Protein AF-A0A5J4TMG1-F1 (afdb_monomer)

pLDDT: mean 80.3, std 16.88, range [35.47, 98.19]

Mean predicted aligned error: 15.88 Å

Radius of gyration: 25.63 Å; Cα contacts (8 Å, |Δi|>4): 411; chains: 1; bounding box: 90×29×58 Å

Nearest PDB structures (foldseek):
  5f6l-assembly1_B  TM=7.641E-01  e=2.077E-06  Homo sapiens
  5f6k-assembly1_A  TM=7.600E-01  e=3.836E-06  Homo sapiens
  4x8p-assembly1_A  TM=7.683E-01  e=4.795E-06  Homo sapiens
  6kiw-assembly1_T  TM=6.313E-01  e=7.800E-05  Homo sapiens
  2fy1-assembly1_A  TM=8.331E-01  e=1.818E-01  Homo sapiens

Foldseek 3Di:
DVQCVLLVVLAAWPDKAFDAPDVPRGPLDIDTDGPDPVSLVVCQLQQAQPQDPNDGDHRDDDDDDPDDPDDDDDDDDDDDDDDDDDDPDDDDDPDPDPDPDPDPDDDKDKDWLDPQQWDDDPPDIGGDPPDPFDTKIWIDDKDQAAKDKDKDFAADQVPDKDKKWKFARPDDDHPRDDCPDPVNQLGIWIQIQCQWIQHSPRDIDHFWHHRDHGWMKMWIWHLHDVFTWIWIDTSSHTTPDIDTNHDSIMIIMD

Solvent-accessible surface area (backbone atoms only — not comparable to full-atom values): 15540 Å² total; per-residue (Å²): 98,73,67,38,56,59,50,44,76,62,34,65,62,72,46,54,47,74,44,60,74,51,98,93,40,75,54,84,51,66,51,73,42,50,76,44,72,68,39,44,52,48,37,32,67,57,45,38,62,36,73,57,95,91,37,72,40,84,47,71,88,78,79,82,76,80,81,78,75,83,84,82,80,90,88,78,84,92,78,91,76,80,88,78,78,87,75,81,79,80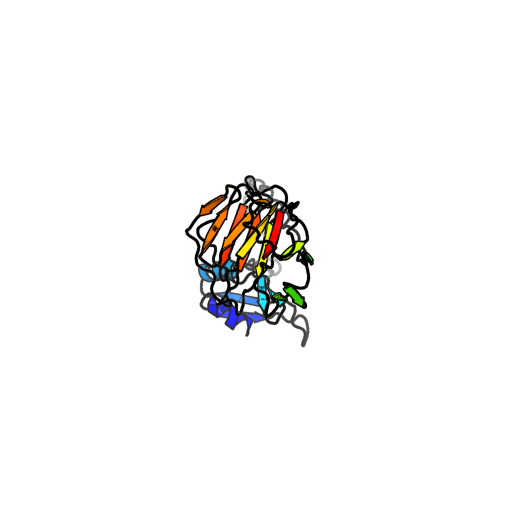,74,80,75,80,74,80,71,81,72,77,71,83,74,76,81,82,78,71,45,79,46,64,56,47,72,76,47,33,44,76,59,88,96,41,78,43,68,35,92,87,53,88,66,40,62,51,39,34,36,37,69,69,46,57,63,49,75,50,74,51,72,51,65,56,68,92,50,91,90,56,94,55,50,38,37,40,30,39,49,84,70,75,73,54,64,64,34,54,74,80,40,80,94,36,64,50,42,28,36,38,44,35,39,83,14,37,30,39,39,43,82,72,45,79,44,80,69,36,71,58,66,57,82,66,41,41,40,34,41,38,36,35,50,75,47,90,65,18,35,41,41,38,26,52,70,71,42,74,42,81,58,65,48,69,65,54,72,75,34,26,22,47,36,63

Secondary structure (DSSP, 8-state):
-HHHHHHTTTS-EEEEEEEEEETTEEEEEEEEEESSHHHHHHHHHHHTT-EETTEE----PPPPPP-PPPPPPPP----PPPPPPPPPPPPPPPPPP-PPP-PPPP--EEE-S-TTTEEEETTEEEE-TT--S----EEESPB-SSEEEEEEE--S-TTS--EEEEEETT--PPTT--TTSGGGTTSEEEEETTS-EEETTTEEE--SPPPPTT-EEEEEEE-SSSS-EEEEEETTEEPS--EES--SSEEEE-

InterPro domains:
  IPR000504 RNA recognition motif domain [PF00076] (2-57)
  IPR000504 RNA recognition motif domain [PS50102] (1-64)
  IPR012677 Nucleotide-binding alpha-beta plait domain superfamily [G3DSA:3.30.70.330] (1-70)
  IPR035979 RNA-binding domain superfamily [SSF54928] (2-74)
  IPR043136 B30.2/SPRY domain superfamily [G3DSA:2.60.120.920] (114-253)
  IPR050502 Eukaryotic RNA-binding [PTHR48025] (2-85)

Structure (mmCIF, N/CA/C/O backbone):
data_AF-A0A5J4TMG1-F1
#
_entry.id   AF-A0A5J4TMG1-F1
#
loop_
_atom_site.group_PDB
_atom_site.id
_atom_site.type_symbol
_atom_site.label_atom_id
_atom_site.label_alt_id
_atom_site.label_comp_id
_atom_site.label_asym_id
_atom_site.label_entity_id
_atom_site.label_seq_id
_atom_site.pdbx_PDB_ins_code
_atom_site.Cartn_x
_atom_site.Cartn_y
_atom_site.Cartn_z
_atom_site.occupancy
_atom_site.B_iso_or_equiv
_atom_site.auth_seq_id
_atom_site.auth_comp_id
_atom_site.auth_asym_id
_atom_site.auth_atom_id
_atom_site.pdbx_PDB_model_num
ATOM 1 N N . THR A 1 1 ? -28.816 -6.339 -13.490 1.00 69.50 1 THR A N 1
ATOM 2 C CA . THR A 1 1 ? -28.137 -5.037 -13.305 1.00 69.50 1 THR A CA 1
ATOM 3 C C . THR A 1 1 ? -26.662 -5.285 -13.031 1.00 69.50 1 THR A C 1
ATOM 5 O O . THR A 1 1 ? -26.338 -6.363 -12.541 1.00 69.50 1 THR A O 1
ATOM 8 N N . ASP A 1 2 ? -25.761 -4.345 -13.333 1.00 79.31 2 ASP A N 1
ATOM 9 C CA . ASP A 1 2 ? -24.320 -4.527 -13.046 1.00 79.31 2 ASP A CA 1
ATOM 10 C C . ASP A 1 2 ? -24.038 -4.641 -11.545 1.00 79.31 2 ASP A C 1
ATOM 12 O O . ASP A 1 2 ? -23.153 -5.382 -11.131 1.00 79.31 2 ASP A O 1
ATOM 16 N N . LEU A 1 3 ? -24.885 -4.007 -10.728 1.00 84.44 3 LEU A N 1
ATOM 17 C CA . LEU A 1 3 ? -24.894 -4.173 -9.277 1.00 84.44 3 LEU A CA 1
ATOM 18 C C . LEU A 1 3 ? -25.157 -5.637 -8.878 1.00 84.44 3 LEU A C 1
ATOM 20 O O . LEU A 1 3 ? -24.426 -6.195 -8.072 1.00 84.44 3 LEU A O 1
ATOM 24 N N . GLY A 1 4 ? -26.144 -6.296 -9.496 1.00 84.62 4 GLY A N 1
ATOM 25 C CA . GLY A 1 4 ? -26.422 -7.713 -9.245 1.00 84.62 4 GLY A CA 1
ATOM 26 C C . GLY A 1 4 ? -25.287 -8.640 -9.689 1.00 84.62 4 GLY A C 1
ATOM 27 O O . GLY A 1 4 ? -24.980 -9.598 -8.989 1.00 84.62 4 GLY A O 1
ATOM 28 N N . LYS A 1 5 ? -24.614 -8.336 -10.809 1.00 81.62 5 LYS A N 1
ATOM 29 C CA . LYS A 1 5 ? -23.447 -9.112 -11.268 1.00 81.62 5 LYS A CA 1
ATOM 30 C C . LYS A 1 5 ? -22.267 -8.994 -10.303 1.00 81.62 5 LYS A C 1
ATOM 32 O O . LYS A 1 5 ? -21.642 -10.002 -9.996 1.00 81.62 5 LYS A O 1
ATOM 37 N N . LEU A 1 6 ? -21.986 -7.784 -9.819 1.00 83.31 6 LEU A N 1
ATOM 38 C CA . LEU A 1 6 ? -20.908 -7.529 -8.864 1.00 83.31 6 LEU A CA 1
ATOM 39 C C . LEU A 1 6 ? -21.161 -8.243 -7.529 1.00 83.31 6 LEU A C 1
ATOM 41 O O . LEU A 1 6 ? -20.298 -8.963 -7.040 1.00 83.31 6 LEU A O 1
ATOM 45 N N . PHE A 1 7 ? -22.363 -8.103 -6.965 1.00 88.00 7 PHE A N 1
ATOM 46 C CA . PHE A 1 7 ? -22.720 -8.757 -5.700 1.00 88.00 7 PHE A CA 1
ATOM 47 C C . PHE A 1 7 ? -22.854 -10.281 -5.840 1.00 88.00 7 PHE A C 1
ATOM 49 O O . PHE A 1 7 ? -22.565 -11.007 -4.889 1.00 88.00 7 PHE A O 1
ATOM 56 N N . GLY A 1 8 ? -23.173 -10.769 -7.043 1.00 83.56 8 GLY A N 1
ATOM 57 C CA . GLY A 1 8 ? -23.173 -12.190 -7.392 1.00 83.56 8 GLY A CA 1
ATOM 58 C C . GLY A 1 8 ? -21.814 -12.880 -7.230 1.00 83.56 8 GLY A C 1
ATOM 59 O O . GLY A 1 8 ? -21.770 -14.097 -7.091 1.00 83.56 8 GLY A O 1
ATOM 60 N N . GLN A 1 9 ? -20.708 -12.125 -7.205 1.00 82.00 9 GLN A N 1
ATOM 61 C CA . GLN A 1 9 ? -19.371 -12.669 -6.936 1.00 82.00 9 GLN A CA 1
ATOM 62 C C . GLN A 1 9 ? -19.171 -13.048 -5.462 1.00 82.00 9 GLN A C 1
ATOM 64 O O . GLN A 1 9 ? -18.310 -13.865 -5.152 1.00 82.00 9 GLN A O 1
ATOM 69 N N . VAL A 1 10 ? -19.951 -12.453 -4.553 1.00 77.94 10 VAL A N 1
ATOM 70 C CA . VAL A 1 10 ? -19.844 -12.684 -3.103 1.00 77.94 10 VAL A CA 1
ATOM 71 C C . VAL A 1 10 ? -20.851 -13.728 -2.621 1.00 77.94 10 VAL A C 1
ATOM 73 O O . VAL A 1 10 ? -20.575 -14.459 -1.670 1.00 77.94 10 VAL A O 1
ATOM 76 N N . GLY A 1 11 ? -22.015 -13.812 -3.263 1.00 79.12 11 GLY A N 1
ATOM 77 C CA . GLY A 1 11 ? -23.061 -14.763 -2.903 1.00 79.12 11 GLY A CA 1
ATOM 78 C C . GLY A 1 11 ? -24.303 -14.630 -3.776 1.00 79.12 11 GLY A C 1
ATOM 79 O O . GLY A 1 11 ? -24.367 -13.785 -4.668 1.00 79.12 11 GLY A O 1
ATOM 80 N N . GLN A 1 12 ? -25.306 -15.466 -3.513 1.00 77.38 12 GLN A N 1
ATOM 81 C CA . GLN A 1 12 ? -26.551 -15.445 -4.275 1.00 77.38 12 GLN A CA 1
ATOM 82 C C . GLN A 1 12 ? -27.328 -14.144 -4.016 1.00 77.38 12 GLN A C 1
ATOM 84 O O . GLN A 1 12 ? -27.612 -13.780 -2.872 1.00 77.38 12 GLN A O 1
ATOM 89 N N . VAL A 1 13 ? -27.666 -13.443 -5.100 1.00 88.81 13 VAL A N 1
ATOM 90 C CA . VAL A 1 13 ? -28.429 -12.190 -5.075 1.00 88.81 13 VAL A CA 1
ATOM 91 C C . VAL A 1 13 ? -29.894 -12.492 -5.363 1.00 88.81 13 VAL A C 1
ATOM 93 O O . VAL A 1 13 ? -30.217 -13.053 -6.408 1.00 88.81 13 VAL A O 1
ATOM 96 N N . GLU A 1 14 ? -30.777 -12.074 -4.463 1.00 84.19 14 GLU A N 1
ATOM 97 C CA . GLU A 1 14 ? -32.226 -12.199 -4.620 1.00 84.19 14 GLU A CA 1
ATOM 98 C C . GLU A 1 14 ? -32.794 -11.047 -5.460 1.00 84.19 14 GLU A C 1
ATOM 100 O O . GLU A 1 14 ? -33.607 -11.256 -6.357 1.00 84.19 14 GLU A O 1
ATOM 105 N N . SER A 1 15 ? -32.340 -9.812 -5.217 1.00 85.81 15 SER A N 1
ATOM 106 C CA . SER A 1 15 ? -32.736 -8.660 -6.032 1.00 85.81 15 SER A CA 1
ATOM 107 C C . SER A 1 15 ? -31.683 -7.553 -6.027 1.00 85.81 15 SER A C 1
ATOM 109 O O . SER A 1 15 ? -30.929 -7.405 -5.068 1.00 85.81 15 SER A O 1
ATOM 111 N N . ALA A 1 16 ? -31.619 -6.764 -7.102 1.00 89.88 16 ALA A N 1
ATOM 112 C CA . ALA A 1 16 ? -30.709 -5.624 -7.212 1.00 89.88 16 ALA A CA 1
ATOM 113 C C . ALA A 1 16 ? -31.366 -4.477 -7.993 1.00 89.88 16 ALA A C 1
ATOM 115 O O . ALA A 1 16 ? -31.480 -4.540 -9.221 1.00 89.88 16 ALA A O 1
ATOM 116 N N . ASN A 1 17 ? -31.750 -3.417 -7.280 1.00 85.50 17 ASN A N 1
ATOM 117 C CA . ASN A 1 17 ? -32.539 -2.295 -7.786 1.00 85.50 17 ASN A CA 1
ATOM 118 C C . ASN A 1 17 ? -31.776 -0.975 -7.666 1.00 85.50 17 ASN A C 1
ATOM 120 O O . ASN A 1 17 ? -31.253 -0.648 -6.604 1.00 85.50 17 ASN A O 1
ATOM 124 N N . ILE A 1 18 ? -31.743 -0.184 -8.737 1.00 83.94 18 ILE A N 1
ATOM 125 C CA . ILE A 1 18 ? -31.173 1.170 -8.721 1.00 83.94 18 ILE A CA 1
ATOM 126 C C . ILE A 1 18 ? -32.319 2.153 -8.514 1.00 83.94 18 ILE A C 1
ATOM 128 O O . ILE A 1 18 ? -33.336 2.064 -9.200 1.00 83.94 18 ILE A O 1
ATOM 132 N N . VAL A 1 19 ? -32.168 3.082 -7.572 1.00 79.44 19 VAL A N 1
ATOM 133 C CA . VAL A 1 19 ? -33.178 4.119 -7.358 1.00 79.44 19 VAL A CA 1
ATOM 134 C C . VAL A 1 19 ? -32.905 5.270 -8.313 1.00 79.44 19 VAL A C 1
ATOM 136 O O . VAL A 1 19 ? -31.817 5.842 -8.298 1.00 79.44 19 VAL A O 1
ATOM 139 N N . SER A 1 20 ? -33.893 5.625 -9.129 1.00 71.56 20 SER A N 1
ATOM 140 C CA . SER A 1 20 ? -33.864 6.810 -9.994 1.00 71.56 20 SER A CA 1
ATOM 141 C C . SER A 1 20 ? -34.615 7.948 -9.316 1.00 71.56 20 SER A C 1
ATOM 143 O O . SER A 1 20 ? -35.665 7.717 -8.719 1.00 71.56 20 SER A O 1
ATOM 145 N N . ARG A 1 21 ? -34.049 9.161 -9.346 1.00 59.25 21 ARG A N 1
ATOM 146 C CA . ARG A 1 21 ? -34.630 10.317 -8.642 1.00 59.25 21 ARG A CA 1
ATOM 147 C C . ARG A 1 21 ? -35.673 11.048 -9.488 1.00 59.25 21 ARG A C 1
ATOM 149 O O . ARG A 1 21 ? -36.606 11.562 -8.901 1.00 59.25 21 ARG A O 1
ATOM 156 N N . ASP A 1 22 ? -35.536 10.998 -10.815 1.00 54.41 22 ASP A N 1
ATOM 157 C CA . ASP A 1 22 ? -36.465 11.521 -11.829 1.00 54.41 22 ASP A CA 1
ATOM 158 C C . ASP A 1 22 ? -36.249 10.752 -13.153 1.00 54.41 22 ASP A C 1
ATOM 160 O O . ASP A 1 22 ? -35.210 10.095 -13.309 1.00 54.41 22 ASP A O 1
ATOM 164 N N . GLU A 1 23 ? -37.203 10.814 -14.095 1.00 51.72 23 GLU A N 1
ATOM 165 C CA . GLU A 1 23 ? -37.140 10.149 -15.413 1.00 51.72 23 GLU A CA 1
ATOM 166 C C . GLU A 1 23 ? -35.765 10.345 -16.08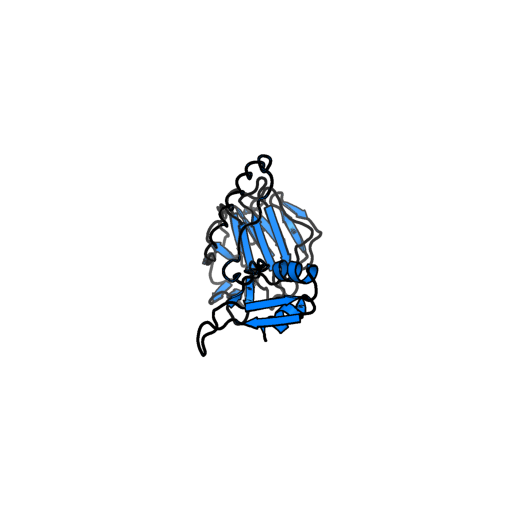4 1.00 51.72 23 GLU A C 1
ATOM 168 O O . GLU A 1 23 ? -35.396 11.433 -16.520 1.00 51.72 23 GLU A O 1
ATOM 173 N N . GLY A 1 24 ? -34.966 9.272 -16.122 1.00 53.81 24 GLY A N 1
ATOM 174 C CA . GLY A 1 24 ? -33.661 9.236 -16.792 1.00 53.81 24 GLY A CA 1
ATOM 175 C C . GLY A 1 24 ? -32.429 9.606 -15.951 1.00 53.81 24 GLY A C 1
ATOM 176 O O . GLY A 1 24 ? -31.314 9.456 -16.451 1.00 53.81 24 GLY A O 1
ATOM 177 N N . LYS A 1 25 ? -32.562 10.027 -14.681 1.00 53.53 25 LYS A N 1
ATOM 178 C CA . LYS A 1 25 ? -31.407 10.278 -13.789 1.00 53.53 25 LYS A CA 1
ATOM 179 C C . LYS A 1 25 ? -31.344 9.283 -12.628 1.00 53.53 25 LYS A C 1
ATOM 181 O O . LYS A 1 25 ? -32.121 9.348 -11.673 1.00 53.53 25 LYS A O 1
ATOM 186 N N . ASN A 1 26 ? -30.345 8.397 -12.684 1.00 60.94 26 ASN A N 1
ATOM 187 C CA . ASN A 1 26 ? -29.993 7.494 -11.586 1.00 60.94 26 ASN A CA 1
ATOM 188 C C . ASN A 1 26 ? -29.722 8.320 -10.320 1.00 60.94 26 ASN A C 1
ATOM 190 O O . ASN A 1 26 ? -28.868 9.205 -10.319 1.00 60.94 26 ASN A O 1
ATOM 194 N N . GLY A 1 27 ? -30.418 8.012 -9.230 1.00 61.56 27 GLY A N 1
ATOM 195 C CA . GLY A 1 27 ? -30.368 8.740 -7.961 1.00 61.56 27 GLY A CA 1
ATOM 196 C C . GLY A 1 27 ? -29.064 8.573 -7.179 1.00 61.56 27 GLY A C 1
ATOM 197 O O . GLY A 1 27 ? -28.963 9.085 -6.070 1.00 61.56 27 GLY A O 1
ATOM 198 N N . GLY A 1 28 ? -28.070 7.880 -7.741 1.00 75.06 28 GLY A N 1
ATOM 199 C CA . GLY A 1 28 ? -26.745 7.699 -7.145 1.00 75.06 28 GLY A CA 1
ATOM 200 C C . GLY A 1 28 ? -26.658 6.597 -6.086 1.00 75.06 28 GLY A C 1
ATOM 201 O O . GLY A 1 28 ? -25.592 6.412 -5.510 1.00 75.06 28 GLY A O 1
ATOM 202 N N . PHE A 1 29 ? -27.738 5.849 -5.841 1.00 84.81 29 PHE A N 1
ATOM 203 C CA . PHE A 1 29 ? -27.757 4.716 -4.914 1.00 84.81 29 PHE A CA 1
ATOM 204 C C . PHE A 1 29 ? -28.670 3.589 -5.414 1.00 84.81 29 PHE A C 1
ATOM 206 O O . PHE A 1 29 ? -29.543 3.787 -6.263 1.00 84.81 29 PHE A O 1
ATOM 213 N N . GLY A 1 30 ? -28.458 2.389 -4.882 1.00 88.19 30 GLY A N 1
ATOM 214 C CA . GLY A 1 30 ? -29.260 1.207 -5.170 1.00 88.19 30 GLY A CA 1
ATOM 215 C C . GLY A 1 30 ? -29.335 0.285 -3.959 1.00 88.19 30 GLY A C 1
ATOM 216 O O . GLY A 1 30 ? -28.575 0.438 -3.004 1.00 88.19 30 GLY A O 1
ATOM 217 N N . TYR A 1 31 ? -30.262 -0.660 -4.009 1.00 90.56 31 TYR A N 1
ATOM 218 C CA . TYR A 1 31 ? -30.474 -1.677 -2.990 1.00 90.56 31 TYR A CA 1
ATOM 219 C C . TYR A 1 31 ? -30.178 -3.052 -3.577 1.00 90.56 31 TYR A C 1
ATOM 221 O O . TYR A 1 31 ? -30.628 -3.365 -4.681 1.00 90.56 31 TYR A O 1
ATOM 229 N N . VAL A 1 32 ? -29.440 -3.865 -2.825 1.00 91.50 32 VAL A N 1
ATOM 230 C CA . VAL A 1 32 ? -29.207 -5.277 -3.133 1.00 91.50 32 VAL A CA 1
ATOM 231 C C . VAL A 1 32 ? -29.721 -6.106 -1.967 1.00 91.50 32 VAL A C 1
ATOM 233 O O . VAL A 1 32 ? -29.359 -5.846 -0.819 1.00 91.50 32 VAL A O 1
ATOM 236 N N . THR A 1 33 ? -30.549 -7.098 -2.270 1.00 90.06 33 THR A N 1
ATOM 237 C CA . THR A 1 33 ? -30.969 -8.127 -1.321 1.00 90.06 33 THR A CA 1
ATOM 238 C C . THR A 1 33 ? -30.163 -9.386 -1.606 1.00 90.06 33 THR A C 1
ATOM 240 O O . THR A 1 33 ? -30.238 -9.927 -2.711 1.00 90.06 33 THR A O 1
ATOM 243 N N . MET A 1 34 ? -29.378 -9.830 -0.626 1.00 87.06 34 MET A N 1
ATOM 244 C CA . MET A 1 34 ? -28.681 -11.119 -0.661 1.00 87.06 34 MET A CA 1
ATOM 245 C C . MET A 1 34 ? -29.584 -12.202 -0.070 1.00 87.06 34 MET A C 1
ATOM 247 O O . MET A 1 34 ? -30.395 -11.899 0.804 1.00 87.06 34 MET A O 1
ATOM 251 N N . CYS A 1 35 ? -29.415 -13.454 -0.496 1.00 78.44 35 CYS A N 1
ATOM 252 C CA . CYS A 1 35 ? -30.200 -14.571 0.036 1.00 78.44 35 CYS A CA 1
ATOM 253 C C . CYS A 1 35 ? -29.925 -14.865 1.520 1.00 78.44 35 CYS A C 1
ATOM 255 O O . CYS A 1 35 ? -30.779 -15.438 2.193 1.00 78.44 35 CYS A O 1
ATOM 257 N N . ASP A 1 36 ? -28.758 -14.478 2.042 1.00 79.44 36 ASP A N 1
ATOM 258 C CA . ASP A 1 36 ? -28.389 -14.708 3.435 1.00 79.44 36 ASP A CA 1
ATOM 259 C C . ASP A 1 36 ? -27.647 -13.509 4.057 1.00 79.44 36 ASP A C 1
ATOM 261 O O . ASP A 1 36 ? -27.049 -12.662 3.384 1.00 79.44 36 ASP A O 1
ATOM 265 N N . ILE A 1 37 ? -27.720 -13.410 5.388 1.00 77.75 37 ILE A N 1
ATOM 266 C CA . ILE A 1 37 ? -27.161 -12.270 6.124 1.00 77.75 37 ILE A CA 1
ATOM 267 C C . ILE A 1 37 ? -25.625 -12.297 6.146 1.00 77.75 37 ILE A C 1
ATOM 269 O O . ILE A 1 37 ? -24.988 -11.248 6.235 1.00 77.75 37 ILE A O 1
ATOM 273 N N . GLU A 1 38 ? -25.023 -13.482 6.039 1.00 75.81 38 GLU A N 1
ATOM 274 C CA . GLU A 1 38 ? -23.573 -13.676 6.082 1.00 75.81 38 GLU A CA 1
ATOM 275 C C . GLU A 1 38 ? -22.900 -13.207 4.786 1.00 75.81 38 GLU A C 1
ATOM 277 O O . GLU A 1 38 ? -21.846 -12.573 4.811 1.00 75.81 38 GLU A O 1
ATOM 282 N N . THR A 1 39 ? -23.501 -13.483 3.632 1.00 76.75 39 THR A N 1
ATOM 283 C CA . THR A 1 39 ? -23.092 -12.974 2.317 1.00 76.75 39 THR A CA 1
ATOM 284 C C . THR A 1 39 ? -23.369 -11.485 2.208 1.00 76.75 39 THR A C 1
ATOM 286 O O . THR A 1 39 ? -22.541 -10.778 1.643 1.00 76.75 39 THR A O 1
ATOM 289 N N . ALA A 1 40 ? -24.438 -10.964 2.823 1.00 79.44 40 ALA A N 1
ATOM 290 C CA . ALA A 1 40 ? -24.654 -9.520 2.930 1.00 79.44 40 ALA A CA 1
ATOM 291 C C . ALA A 1 40 ? -23.542 -8.823 3.731 1.00 79.44 40 ALA A C 1
ATOM 293 O O . ALA A 1 40 ? -23.008 -7.803 3.291 1.00 79.44 40 ALA A O 1
ATOM 294 N N . GLN A 1 41 ? -23.146 -9.381 4.877 1.00 75.44 41 GLN A N 1
ATOM 295 C CA . GLN A 1 41 ? -22.036 -8.853 5.675 1.00 75.44 41 GLN A CA 1
ATOM 296 C C . GLN A 1 41 ? -20.703 -8.950 4.930 1.00 75.44 41 GLN A C 1
ATOM 298 O O . GLN A 1 41 ? -19.965 -7.969 4.869 1.00 75.44 41 GLN A O 1
ATOM 303 N N . ARG A 1 42 ? -20.422 -10.090 4.289 1.00 69.19 42 ARG A N 1
ATOM 304 C CA . ARG A 1 42 ? -19.228 -10.252 3.449 1.00 69.19 42 ARG A CA 1
ATOM 305 C C . ARG A 1 42 ? -19.218 -9.289 2.268 1.00 69.19 42 ARG A C 1
ATOM 307 O O . ARG A 1 42 ? -18.169 -8.737 1.962 1.00 69.19 42 ARG A O 1
ATOM 314 N N . ALA A 1 43 ? -20.363 -9.032 1.639 1.00 79.44 43 ALA A N 1
ATOM 315 C CA . ALA A 1 43 ? -20.465 -8.083 0.536 1.00 79.44 43 ALA A CA 1
ATOM 316 C C . ALA A 1 43 ? -20.144 -6.659 0.998 1.00 79.44 43 ALA A C 1
ATOM 318 O O . ALA A 1 43 ? -19.446 -5.936 0.295 1.00 79.44 43 ALA A O 1
ATOM 319 N N . VAL A 1 44 ? -20.564 -6.271 2.207 1.00 81.88 44 VAL A N 1
ATOM 320 C CA . VAL A 1 44 ? -20.133 -5.007 2.824 1.00 81.88 44 VAL A CA 1
ATOM 321 C C . VAL A 1 44 ? -18.624 -4.991 3.047 1.00 81.88 44 VAL A C 1
ATOM 323 O O . VAL A 1 44 ? -17.988 -3.986 2.768 1.00 81.88 44 VAL A O 1
ATOM 326 N N . THR A 1 45 ? -18.021 -6.079 3.519 1.00 68.25 45 THR A N 1
ATOM 327 C CA . THR A 1 45 ? -16.570 -6.118 3.749 1.00 68.25 45 THR A CA 1
ATOM 328 C C . THR A 1 45 ? -15.766 -6.045 2.451 1.00 68.25 45 THR A C 1
ATOM 330 O O . THR A 1 45 ? -14.790 -5.308 2.386 1.00 68.25 45 THR A O 1
ATOM 333 N N . VAL A 1 46 ? -16.170 -6.796 1.425 1.00 68.62 46 VAL A N 1
ATOM 334 C CA . VAL A 1 46 ? -15.383 -7.000 0.198 1.00 68.62 46 VAL A CA 1
ATOM 335 C C . VAL A 1 46 ? -15.659 -5.931 -0.858 1.00 68.62 46 VAL A C 1
ATOM 337 O O . VAL A 1 46 ? -14.749 -5.523 -1.570 1.00 68.62 46 VAL A O 1
ATOM 340 N N . LEU A 1 47 ? -16.911 -5.485 -0.989 1.00 81.94 47 LEU A N 1
ATOM 341 C CA . LEU A 1 47 ? -17.330 -4.588 -2.071 1.00 81.94 47 LEU A CA 1
ATOM 342 C C . LEU A 1 47 ? -17.459 -3.130 -1.628 1.00 81.94 47 LEU A C 1
ATOM 344 O O . LEU A 1 47 ? -17.680 -2.250 -2.464 1.00 81.94 47 LEU A O 1
ATOM 348 N N . ASN A 1 48 ? -17.326 -2.835 -0.332 1.00 75.56 48 ASN A N 1
ATOM 349 C CA . ASN A 1 48 ? -17.268 -1.450 0.105 1.00 75.56 48 ASN A CA 1
ATOM 350 C C . ASN A 1 48 ? -16.000 -0.787 -0.443 1.00 75.56 48 ASN A C 1
ATOM 352 O O . ASN A 1 48 ? -14.900 -1.291 -0.261 1.00 75.56 48 ASN A O 1
ATOM 356 N N . LYS A 1 49 ? -16.182 0.369 -1.084 1.00 77.88 49 LYS A N 1
ATOM 357 C CA . LYS A 1 49 ? -15.162 1.128 -1.821 1.00 77.88 49 LYS A CA 1
ATOM 358 C C . LYS A 1 49 ? -14.710 0.516 -3.152 1.00 77.88 49 LYS A C 1
ATOM 360 O O . LYS A 1 49 ? -13.789 1.039 -3.768 1.00 77.88 49 LYS A O 1
ATOM 365 N N . TYR A 1 50 ? -15.414 -0.493 -3.664 1.00 77.56 50 TYR A N 1
ATOM 366 C CA . TYR A 1 50 ? -15.134 -1.053 -4.986 1.00 77.56 50 TYR A CA 1
ATOM 367 C C . TYR A 1 50 ? -15.333 -0.021 -6.114 1.00 77.56 50 TYR A C 1
ATOM 369 O O . TYR A 1 50 ? -16.220 0.832 -6.041 1.00 77.56 50 TYR A O 1
ATOM 377 N N . ILE A 1 51 ? -14.539 -0.098 -7.186 1.00 73.88 51 ILE A N 1
ATOM 378 C CA . ILE A 1 51 ? -14.681 0.784 -8.355 1.00 73.88 51 ILE A CA 1
ATOM 379 C C . ILE A 1 51 ? -15.617 0.133 -9.376 1.00 73.88 51 ILE A C 1
ATOM 381 O O . ILE A 1 51 ? -15.252 -0.821 -10.057 1.00 73.88 51 ILE A O 1
ATOM 385 N N . LEU A 1 52 ? -16.816 0.690 -9.541 1.00 76.31 52 LEU A N 1
ATOM 386 C CA . LEU A 1 52 ? -17.789 0.275 -10.549 1.00 76.31 52 LEU A CA 1
ATOM 387 C C . LEU A 1 52 ? -17.979 1.403 -11.572 1.00 76.31 52 LEU A C 1
ATOM 389 O O . LEU A 1 52 ? -18.412 2.501 -11.224 1.00 76.31 52 LEU A O 1
ATOM 393 N N . HIS A 1 53 ? -17.643 1.143 -12.839 1.00 74.25 53 HIS A N 1
ATOM 394 C CA . HIS A 1 53 ? -17.688 2.138 -13.928 1.00 74.25 53 HIS A CA 1
ATOM 395 C C . HIS A 1 53 ? -16.909 3.432 -13.621 1.00 74.25 53 HIS A C 1
ATOM 397 O O . HIS A 1 53 ? -17.382 4.538 -13.881 1.00 74.25 53 HIS A O 1
ATOM 403 N N . GLY A 1 54 ? -15.726 3.301 -13.013 1.00 68.88 54 GLY A N 1
ATOM 404 C CA . GLY A 1 54 ? -14.884 4.445 -12.647 1.00 68.88 54 GLY A CA 1
ATOM 405 C C . GLY A 1 54 ? -15.382 5.246 -11.439 1.00 68.88 54 GLY A C 1
ATOM 406 O O . GLY A 1 54 ? -14.848 6.317 -11.165 1.00 68.88 54 GLY A O 1
ATOM 407 N N . ARG A 1 55 ? -16.392 4.754 -10.705 1.00 70.31 55 ARG A N 1
ATOM 408 C CA . ARG A 1 55 ? -16.893 5.369 -9.468 1.00 70.31 55 ARG A CA 1
ATOM 409 C C . ARG A 1 55 ? -16.741 4.419 -8.288 1.00 70.31 55 ARG A C 1
ATOM 411 O O . ARG A 1 55 ? -17.094 3.249 -8.387 1.00 70.31 55 ARG A O 1
ATOM 418 N N . ILE A 1 56 ? -16.257 4.946 -7.169 1.00 67.75 56 ILE A N 1
ATOM 419 C CA . ILE A 1 56 ? -16.183 4.219 -5.899 1.00 67.75 56 ILE A CA 1
ATOM 420 C C . ILE A 1 56 ? -17.605 4.054 -5.354 1.00 67.75 56 ILE A C 1
ATOM 422 O O . ILE A 1 56 ? -18.309 5.046 -5.156 1.00 67.75 56 ILE A O 1
ATOM 426 N N . ILE A 1 57 ? -18.024 2.817 -5.100 1.00 83.94 57 ILE A N 1
ATOM 427 C CA . ILE A 1 57 ? -19.312 2.517 -4.469 1.00 83.94 57 ILE A CA 1
ATOM 428 C C . ILE A 1 57 ? -19.141 2.370 -2.958 1.00 83.94 57 ILE A C 1
ATOM 430 O O . ILE A 1 57 ? -18.134 1.861 -2.473 1.00 83.94 57 ILE A O 1
ATOM 434 N N . GLU A 1 58 ? -20.131 2.814 -2.193 1.00 82.44 58 GLU A N 1
ATOM 435 C CA . GLU A 1 58 ? -20.190 2.567 -0.754 1.00 82.44 58 GLU A CA 1
ATOM 436 C C . GLU A 1 58 ? -21.234 1.488 -0.478 1.00 82.44 58 GLU A C 1
ATOM 438 O O . GLU A 1 58 ? -22.375 1.594 -0.932 1.00 82.44 58 GLU A O 1
ATOM 443 N N . VAL A 1 59 ? -20.846 0.453 0.266 1.00 87.19 59 VAL A N 1
ATOM 444 C CA . VAL A 1 59 ? -21.728 -0.672 0.587 1.00 87.19 59 VAL A CA 1
ATOM 445 C C . VAL A 1 59 ? -21.984 -0.668 2.087 1.00 87.19 59 VAL A C 1
ATOM 447 O O . VAL A 1 59 ? -21.055 -0.675 2.891 1.00 87.19 59 VAL A O 1
ATOM 450 N N . LYS A 1 60 ? -23.261 -0.614 2.468 1.00 87.62 60 LYS A N 1
ATOM 451 C CA . LYS A 1 60 ? -23.732 -0.566 3.856 1.00 87.62 60 LYS A CA 1
ATOM 452 C C . LYS A 1 60 ? -24.928 -1.495 4.013 1.00 87.62 60 LYS A C 1
ATOM 454 O O . LYS A 1 60 ? -25.734 -1.621 3.092 1.00 87.62 60 LYS A O 1
ATOM 459 N N . ILE A 1 61 ? -25.076 -2.094 5.194 1.00 87.56 61 ILE A N 1
ATOM 460 C CA . ILE A 1 61 ? -26.323 -2.778 5.551 1.00 87.56 61 ILE A CA 1
ATOM 461 C C . ILE A 1 61 ? -27.422 -1.720 5.673 1.00 87.56 61 ILE A C 1
ATOM 463 O O . ILE A 1 61 ? -27.271 -0.747 6.413 1.00 87.56 61 ILE A O 1
ATOM 467 N N . SER A 1 62 ? -28.514 -1.897 4.928 1.00 83.69 62 SER A N 1
ATOM 468 C CA . SER A 1 62 ? -29.662 -0.994 5.003 1.00 83.69 62 SER A CA 1
ATOM 469 C C . SER A 1 62 ? -30.373 -1.161 6.343 1.00 83.69 62 SER A C 1
ATOM 471 O O . SER A 1 62 ? -30.704 -2.278 6.738 1.00 83.69 62 SER A O 1
ATOM 473 N N . GLU A 1 63 ? -30.677 -0.054 7.019 1.00 76.56 63 GLU A N 1
ATOM 474 C CA . GLU A 1 63 ? -31.556 -0.090 8.188 1.00 76.56 63 GLU A CA 1
ATOM 475 C C . GLU A 1 63 ? -33.001 -0.376 7.740 1.00 76.56 63 GLU A C 1
ATOM 477 O O . GLU A 1 63 ? -33.457 0.194 6.738 1.00 76.56 63 GLU A O 1
ATOM 482 N N . PRO A 1 64 ? -33.747 -1.250 8.441 1.00 62.94 64 PRO A N 1
ATOM 483 C CA . PRO A 1 64 ? -35.150 -1.480 8.131 1.00 62.94 64 PRO A CA 1
ATOM 484 C C . PRO A 1 64 ? -35.942 -0.193 8.380 1.00 62.94 64 PRO A C 1
ATOM 486 O O . PRO A 1 64 ? -35.940 0.353 9.487 1.00 62.94 64 PRO A O 1
ATOM 489 N N . LYS A 1 65 ? -36.646 0.304 7.355 1.00 50.19 65 LYS A N 1
ATOM 490 C CA . LYS A 1 65 ? -37.599 1.406 7.547 1.00 50.19 65 LYS A CA 1
ATOM 491 C C . LYS A 1 65 ? -38.706 0.941 8.504 1.00 50.19 65 LYS A C 1
ATOM 493 O O . LYS A 1 65 ? -39.226 -0.160 8.314 1.00 50.19 65 LYS A O 1
ATOM 498 N N . PRO A 1 66 ? -39.114 1.759 9.492 1.00 43.44 66 PRO A N 1
ATOM 499 C CA . PRO A 1 66 ? -40.280 1.449 10.306 1.00 43.44 66 PRO A CA 1
ATOM 500 C C . PRO A 1 66 ? -41.501 1.291 9.397 1.00 43.44 66 PRO A C 1
ATOM 502 O O . PRO A 1 66 ? -41.825 2.195 8.625 1.00 43.44 66 PRO A O 1
ATOM 505 N N . ILE A 1 67 ? -42.175 0.146 9.485 1.00 43.69 67 ILE A N 1
ATOM 506 C CA . ILE A 1 67 ? -43.487 -0.049 8.871 1.00 43.69 67 ILE A CA 1
ATOM 507 C C . ILE A 1 67 ? -44.439 0.886 9.620 1.00 43.69 67 ILE A C 1
ATOM 509 O O . ILE A 1 67 ? -44.751 0.640 10.784 1.00 43.69 67 ILE A O 1
ATOM 513 N N . ASN A 1 68 ? -44.861 1.986 8.995 1.00 43.56 68 ASN A N 1
ATOM 514 C CA . ASN A 1 68 ? -45.939 2.802 9.547 1.00 43.56 68 ASN A CA 1
ATOM 515 C C . ASN A 1 68 ? -47.222 1.952 9.527 1.00 43.56 68 ASN A C 1
ATOM 517 O O . ASN A 1 68 ? -47.645 1.555 8.438 1.00 43.56 68 ASN A O 1
ATOM 521 N N . PRO A 1 69 ? -47.847 1.645 10.679 1.00 50.19 69 PRO A N 1
ATOM 522 C CA . PRO A 1 69 ? -49.128 0.952 10.676 1.00 50.19 69 PRO A CA 1
ATOM 523 C C . PRO A 1 69 ? -50.214 1.837 10.029 1.00 50.19 69 PRO A C 1
ATOM 525 O O . PRO A 1 69 ? -50.126 3.069 10.114 1.00 50.19 69 PRO A O 1
ATOM 528 N N . PRO A 1 70 ? -51.246 1.248 9.393 1.00 42.75 70 PRO A N 1
ATOM 529 C CA . PRO A 1 70 ? -52.330 2.010 8.779 1.00 42.75 70 PRO A CA 1
ATOM 530 C C . PRO A 1 70 ? -53.070 2.849 9.830 1.00 42.75 70 PRO A C 1
ATOM 532 O O . PRO A 1 70 ? -53.335 2.391 10.942 1.00 42.75 70 PRO A O 1
ATOM 535 N N . LYS A 1 71 ? -53.406 4.091 9.472 1.00 38.16 71 LYS A N 1
ATOM 536 C CA . LYS A 1 71 ? -54.111 5.056 10.328 1.00 38.16 71 LYS A CA 1
ATOM 537 C C . LYS A 1 71 ? -55.510 4.525 10.724 1.00 38.16 71 LYS A C 1
ATOM 539 O O . LYS A 1 71 ? -56.281 4.216 9.817 1.00 38.16 71 LYS A O 1
ATOM 544 N N . PRO A 1 72 ? -55.881 4.457 12.020 1.00 43.31 72 PRO A N 1
ATOM 545 C CA . PRO A 1 72 ? -57.226 4.044 12.436 1.00 43.31 72 PRO A CA 1
ATOM 546 C C . PRO A 1 72 ? -58.282 5.141 12.201 1.00 43.31 72 PRO A C 1
ATOM 548 O O . PRO A 1 72 ? -58.002 6.329 12.377 1.00 43.31 72 PRO A O 1
ATOM 551 N N . THR A 1 73 ? -59.500 4.734 11.834 1.00 40.38 73 THR A N 1
ATOM 552 C CA . THR A 1 73 ? -60.727 5.550 11.699 1.00 40.38 73 THR A CA 1
ATOM 553 C C . THR A 1 73 ? -61.327 6.003 13.054 1.00 40.38 73 THR A C 1
ATOM 555 O O . THR A 1 73 ? -60.946 5.451 14.088 1.00 40.38 73 THR A O 1
ATOM 558 N N . PRO A 1 74 ? -62.243 7.006 13.086 1.00 39.75 74 PRO A N 1
ATOM 559 C CA . PRO A 1 74 ? -62.731 7.660 14.316 1.00 39.75 74 PRO A CA 1
ATOM 560 C C . PRO A 1 74 ? -63.667 6.790 15.190 1.00 39.75 74 PRO A C 1
ATOM 562 O O . PRO A 1 74 ? -64.143 5.755 14.728 1.00 39.75 74 PRO A O 1
ATOM 565 N N . PRO A 1 75 ? -63.940 7.198 16.450 1.00 52.34 75 PRO A N 1
ATOM 566 C CA . PRO A 1 75 ? -64.283 6.293 17.549 1.00 52.34 75 PRO A CA 1
ATOM 567 C C . PRO A 1 75 ? -65.791 6.112 17.787 1.00 52.34 75 PRO A C 1
ATOM 569 O O . PRO A 1 75 ? -66.576 7.041 17.610 1.00 52.34 75 PRO A O 1
ATOM 572 N N . VAL A 1 76 ? -66.174 4.951 18.329 1.00 39.91 76 VAL A N 1
ATOM 573 C CA . VAL A 1 76 ? -67.477 4.730 18.982 1.00 39.91 76 VAL A CA 1
ATOM 574 C C . VAL A 1 76 ? -67.267 4.547 20.490 1.00 39.91 76 VAL A C 1
ATOM 576 O O . VAL A 1 76 ? -66.533 3.654 20.892 1.00 39.91 76 VAL A O 1
ATOM 579 N N . GLY A 1 77 ? -67.921 5.420 21.271 1.00 38.34 77 GLY A N 1
ATOM 580 C CA . GLY A 1 77 ? -68.552 5.228 22.595 1.00 38.34 77 GLY A CA 1
ATOM 581 C C . GLY A 1 77 ? -67.802 4.553 23.769 1.00 38.34 77 GLY A C 1
ATOM 582 O O . GLY A 1 77 ? -67.222 3.485 23.608 1.00 38.34 77 GLY A O 1
ATOM 583 N N . PRO A 1 78 ? -67.870 5.104 25.003 1.00 51.75 78 PRO A N 1
ATOM 584 C CA . PRO A 1 78 ? -66.999 4.706 26.107 1.00 51.75 78 PRO A CA 1
ATOM 585 C C . PRO A 1 78 ? -67.542 3.524 26.928 1.00 51.75 78 PRO A C 1
ATOM 587 O O . PRO A 1 78 ? -68.724 3.466 27.262 1.00 51.75 78 PRO A O 1
ATOM 590 N N . LYS A 1 79 ? -66.641 2.643 27.381 1.00 41.47 79 LYS A N 1
ATOM 591 C CA . LYS A 1 79 ? -66.869 1.752 28.531 1.00 41.47 79 LYS A CA 1
ATOM 592 C C . LYS A 1 79 ? -65.720 1.940 29.538 1.00 41.47 79 LYS A C 1
ATOM 594 O O . LYS A 1 79 ? -64.568 1.999 29.109 1.00 41.47 79 LYS A O 1
ATOM 599 N N . PRO A 1 80 ? -65.993 2.089 30.848 1.00 41.88 80 PRO A N 1
ATOM 600 C CA . PRO A 1 80 ? -64.985 2.524 31.813 1.00 41.88 80 PRO A CA 1
ATOM 601 C C . PRO A 1 80 ? -63.987 1.408 32.153 1.00 41.88 80 PRO A C 1
ATOM 603 O O . PRO A 1 80 ? -64.372 0.292 32.498 1.00 41.88 80 PRO A O 1
ATOM 606 N N . THR A 1 81 ? -62.694 1.730 32.082 1.00 48.00 81 THR A N 1
ATOM 607 C CA . THR A 1 81 ? -61.575 0.875 32.515 1.00 48.00 81 THR A CA 1
ATOM 608 C C . THR A 1 81 ? -61.129 1.178 33.955 1.00 48.00 81 THR A C 1
ATOM 610 O O . THR A 1 81 ? -61.228 2.329 34.387 1.00 48.00 81 THR A O 1
ATOM 613 N N . PRO A 1 82 ? -60.559 0.199 34.689 1.00 48.84 82 PRO A N 1
ATOM 614 C CA . PRO A 1 82 ? -59.980 0.416 36.017 1.00 48.84 82 PRO A CA 1
ATOM 615 C C . PRO A 1 82 ? -58.676 1.234 35.947 1.00 48.84 82 PRO A C 1
ATOM 617 O O . PRO A 1 82 ? -57.943 1.171 34.959 1.00 48.84 82 PRO A O 1
ATOM 620 N N . LYS A 1 83 ? -58.369 1.984 37.017 1.00 51.00 83 LYS A N 1
ATOM 621 C CA . LYS A 1 83 ? -57.166 2.834 37.151 1.00 51.00 83 LYS A CA 1
ATOM 622 C C . LYS A 1 83 ? -55.857 2.072 36.838 1.00 51.00 83 LYS A C 1
ATOM 624 O O . LYS A 1 83 ? -55.648 0.994 37.395 1.00 51.00 83 LYS A O 1
ATOM 629 N N . PRO A 1 84 ? -54.929 2.643 36.043 1.00 48.69 84 PRO A N 1
ATOM 630 C CA . PRO A 1 84 ? -53.656 2.002 35.733 1.00 48.69 84 PRO A CA 1
ATOM 631 C C . PRO A 1 84 ? -52.605 2.220 36.834 1.00 48.69 84 PRO A C 1
ATOM 633 O O . PRO A 1 84 ? -52.461 3.316 37.376 1.00 48.69 84 PRO A O 1
ATOM 636 N N . LYS A 1 85 ? -51.822 1.170 37.119 1.00 53.47 85 LYS A N 1
ATOM 637 C CA . LYS A 1 85 ? -50.563 1.252 37.882 1.00 53.47 85 LYS A CA 1
ATOM 638 C C . LYS A 1 85 ? -49.542 2.147 37.148 1.00 53.47 85 LYS A C 1
ATOM 640 O O . LYS A 1 85 ? -49.554 2.177 35.914 1.00 53.47 85 LYS A O 1
ATOM 645 N N . PRO A 1 86 ? -48.620 2.827 37.858 1.00 50.81 86 PRO A N 1
ATOM 646 C CA . PRO A 1 86 ? -47.626 3.692 37.226 1.00 50.81 86 PRO A CA 1
ATOM 647 C C . PRO A 1 86 ? -46.691 2.884 36.316 1.00 50.81 86 PRO A C 1
ATOM 649 O O . PRO A 1 86 ? -46.061 1.924 36.762 1.00 50.81 86 PRO A O 1
ATOM 652 N N . LYS A 1 87 ? -46.581 3.274 35.041 1.00 54.19 87 LYS A N 1
ATOM 653 C CA . LYS A 1 87 ? -45.553 2.741 34.133 1.00 54.19 87 LYS A CA 1
ATOM 654 C C . LYS A 1 87 ? -44.166 3.254 34.557 1.00 54.19 87 LYS A C 1
ATOM 656 O O . LYS A 1 87 ? -44.046 4.435 34.891 1.00 54.19 87 LYS A O 1
ATOM 661 N N . PRO A 1 88 ? -43.109 2.424 34.487 1.00 56.16 88 PRO A N 1
ATOM 662 C CA . PRO A 1 88 ? -41.743 2.898 34.668 1.00 56.16 88 PRO A CA 1
ATOM 663 C C . PRO A 1 88 ? -41.400 3.944 33.598 1.00 56.16 88 PRO A C 1
ATOM 665 O O . PRO A 1 88 ? -41.723 3.765 32.421 1.00 56.16 88 PRO A O 1
ATOM 668 N N . LYS A 1 89 ? -40.738 5.034 34.006 1.00 55.41 89 LYS A N 1
ATOM 669 C CA . LYS A 1 89 ? -40.228 6.062 33.086 1.00 55.41 89 LYS A CA 1
ATOM 670 C C . LYS A 1 89 ? -39.323 5.410 32.023 1.00 55.41 89 LYS A C 1
ATOM 672 O O . LYS A 1 89 ? -38.450 4.622 32.394 1.00 55.41 89 LYS A O 1
ATOM 677 N N . PRO A 1 90 ? -39.471 5.749 30.729 1.00 52.28 90 PRO A N 1
ATOM 678 C CA . PRO A 1 90 ? -38.548 5.290 29.699 1.00 52.28 90 PRO A CA 1
ATOM 679 C C . PRO A 1 90 ? -37.135 5.786 30.018 1.00 52.28 90 PRO A C 1
ATOM 681 O O . PRO A 1 90 ? -36.936 6.982 30.243 1.00 52.28 90 PRO A O 1
ATOM 684 N N . LYS A 1 91 ? -36.148 4.882 30.030 1.00 54.16 91 LYS A N 1
ATOM 685 C CA . LYS A 1 91 ? -34.738 5.291 30.013 1.00 54.16 91 LYS A CA 1
ATOM 686 C C . LYS A 1 91 ? -34.490 6.125 28.745 1.00 54.16 91 LYS A C 1
ATOM 688 O O . LYS A 1 91 ? -35.025 5.769 27.691 1.00 54.16 91 LYS A O 1
ATOM 693 N N . PRO A 1 92 ? -33.694 7.208 28.815 1.00 57.34 92 PRO A N 1
ATOM 694 C CA . PRO A 1 92 ? -33.332 7.980 27.633 1.00 57.34 92 PRO A CA 1
ATOM 695 C C . PRO A 1 92 ? -32.729 7.054 26.573 1.00 57.34 92 PRO A C 1
ATOM 697 O O . PRO A 1 92 ? -31.824 6.274 26.881 1.00 57.34 92 PRO A O 1
ATOM 700 N N . LYS A 1 93 ? -33.228 7.122 25.332 1.00 53.19 93 LYS A N 1
ATOM 701 C CA . LYS A 1 93 ? -32.567 6.461 24.200 1.00 53.19 93 LYS A CA 1
ATOM 702 C C . LYS A 1 93 ? -31.121 6.975 24.124 1.00 53.19 93 LYS A C 1
ATOM 704 O O . LYS A 1 93 ? -30.931 8.190 24.237 1.00 53.19 93 LYS A O 1
ATOM 709 N N . PRO A 1 94 ? -30.116 6.102 23.924 1.00 54.84 94 PRO A N 1
ATOM 710 C CA . PRO A 1 94 ? -28.757 6.545 23.651 1.00 54.84 94 PRO A CA 1
ATOM 711 C C . PRO A 1 94 ? -28.790 7.525 22.481 1.00 54.84 94 PRO A C 1
ATOM 713 O O . PRO A 1 94 ? -29.363 7.227 21.431 1.00 54.84 94 PRO A O 1
ATOM 716 N N . LYS A 1 95 ? -28.219 8.713 22.680 1.00 46.88 95 LYS A N 1
ATOM 717 C CA . LYS A 1 95 ? -28.033 9.684 21.601 1.00 46.88 95 LYS A CA 1
ATOM 718 C C . LYS A 1 95 ? -27.239 8.972 20.492 1.00 46.88 95 LYS A C 1
ATOM 720 O O . LYS A 1 95 ? -26.257 8.307 20.838 1.00 46.88 95 LYS A O 1
ATOM 725 N N . PRO A 1 96 ? -27.636 9.060 19.208 1.00 46.88 96 PRO A N 1
ATOM 726 C CA . PRO A 1 96 ? -26.844 8.497 18.123 1.00 46.88 96 PRO A CA 1
ATOM 727 C C . PRO A 1 96 ? -25.406 8.991 18.274 1.00 46.88 96 PRO A C 1
ATOM 729 O O . PRO A 1 96 ? -25.178 10.202 18.365 1.00 46.88 96 PRO A O 1
ATOM 732 N N . LYS A 1 97 ? -24.445 8.065 18.389 1.00 45.47 97 LYS A N 1
ATOM 733 C CA . LYS A 1 97 ? -23.027 8.430 18.318 1.00 45.47 97 LYS A CA 1
ATOM 734 C C . LYS A 1 97 ? -22.851 9.188 16.998 1.00 45.47 97 LYS A C 1
ATOM 736 O O . LYS A 1 97 ? -23.379 8.704 15.996 1.00 45.47 97 LYS A O 1
ATOM 741 N N . PRO A 1 98 ? -22.159 10.340 16.975 1.00 39.50 98 PRO A N 1
ATOM 742 C CA . PRO A 1 98 ? -21.848 11.010 15.723 1.00 39.50 98 PRO A CA 1
ATOM 743 C C . PRO A 1 98 ? -21.208 9.984 14.787 1.00 39.50 98 PRO A C 1
ATOM 745 O O . PRO A 1 98 ? -20.140 9.453 15.098 1.00 39.50 98 PRO A O 1
ATOM 748 N N . GLN A 1 99 ? -21.890 9.636 13.694 1.00 41.09 99 GLN A N 1
ATOM 749 C CA . GLN A 1 99 ? -21.231 8.930 12.605 1.00 41.09 99 GLN A CA 1
ATOM 750 C C . GLN A 1 99 ? -20.136 9.878 12.109 1.00 41.09 99 GLN A C 1
ATOM 752 O O . GLN A 1 99 ? -20.439 11.052 11.868 1.00 41.09 99 GLN A O 1
ATOM 757 N N . PRO A 1 100 ? -18.870 9.430 12.021 1.00 46.28 100 PRO A N 1
ATOM 758 C CA . PRO A 1 100 ? -17.826 10.236 11.414 1.00 46.28 100 PRO A CA 1
ATOM 759 C C . PRO A 1 100 ? -18.322 10.701 10.048 1.00 46.28 100 PRO A C 1
ATOM 761 O O . PRO A 1 100 ? -18.835 9.888 9.274 1.00 46.28 100 PRO A O 1
ATOM 764 N N . ALA A 1 101 ? -18.213 12.001 9.774 1.00 35.47 101 ALA A N 1
ATOM 765 C CA . ALA A 1 101 ? -18.444 12.507 8.430 1.00 35.47 101 ALA A CA 1
ATOM 766 C C . ALA A 1 101 ? -17.598 11.675 7.446 1.00 35.47 101 ALA A C 1
ATOM 768 O O . ALA A 1 101 ? -16.477 11.296 7.813 1.00 35.47 101 ALA A O 1
ATOM 769 N N . PRO A 1 102 ? -18.105 11.359 6.239 1.00 43.34 102 PRO A N 1
ATOM 770 C CA . PRO A 1 102 ? -17.279 10.756 5.206 1.00 43.34 102 PRO A CA 1
ATOM 771 C C . PRO A 1 102 ? -16.042 11.639 5.044 1.00 43.34 102 PRO A C 1
ATOM 773 O O . PRO A 1 102 ? -16.167 12.816 4.720 1.00 43.34 102 PRO A O 1
ATOM 776 N N . LEU A 1 103 ? -14.867 11.107 5.375 1.00 54.62 103 LEU A N 1
ATOM 777 C CA . LEU A 1 103 ? -13.625 11.812 5.102 1.00 54.62 103 LEU A CA 1
ATOM 778 C C . LEU A 1 103 ? -13.496 11.864 3.582 1.00 54.62 103 LEU A C 1
ATOM 780 O O . LEU A 1 103 ? -13.609 10.820 2.930 1.00 54.62 103 LEU A O 1
ATOM 784 N N . ASP A 1 104 ? -13.305 13.061 3.033 1.00 56.88 104 ASP A N 1
ATOM 785 C CA . ASP A 1 104 ? -13.018 13.210 1.612 1.00 56.88 104 ASP A CA 1
ATOM 786 C C . ASP A 1 104 ? -11.833 12.303 1.237 1.00 56.88 104 ASP A C 1
ATOM 788 O O . ASP A 1 104 ? -10.884 12.177 2.025 1.00 56.88 104 ASP A O 1
ATOM 792 N N . PRO A 1 105 ? -11.872 11.641 0.065 1.00 69.12 105 PRO A N 1
ATOM 793 C CA . PRO A 1 105 ? -10.745 10.858 -0.411 1.00 69.12 105 PRO A CA 1
ATOM 794 C C . PRO A 1 105 ? -9.474 11.709 -0.408 1.00 69.12 105 PRO A C 1
ATOM 796 O O . PRO A 1 105 ? -9.440 12.803 -0.973 1.00 69.12 105 PRO A O 1
ATOM 799 N N . ILE A 1 106 ? -8.421 11.201 0.229 1.00 75.31 106 ILE A N 1
ATOM 800 C CA . ILE A 1 106 ? -7.107 11.833 0.172 1.00 75.31 106 ILE A CA 1
ATOM 801 C C . ILE A 1 106 ? -6.581 11.627 -1.246 1.00 75.31 106 ILE A C 1
ATOM 803 O O . ILE A 1 106 ? -6.416 10.488 -1.674 1.00 75.31 106 ILE A O 1
ATOM 807 N N . ILE A 1 107 ? -6.324 12.717 -1.967 1.00 78.12 107 ILE A N 1
ATOM 808 C CA . ILE A 1 107 ? -5.676 12.664 -3.278 1.00 78.12 107 ILE A CA 1
ATOM 809 C C . ILE A 1 107 ? -4.167 12.596 -3.030 1.00 78.12 107 ILE A C 1
ATOM 811 O O . ILE A 1 107 ? -3.615 13.565 -2.499 1.00 78.12 107 ILE A O 1
ATOM 815 N N . PRO A 1 108 ? -3.499 11.472 -3.341 1.00 84.81 108 PRO A N 1
ATOM 816 C CA . PRO A 1 108 ? -2.087 11.342 -3.057 1.00 84.81 108 PRO A CA 1
ATOM 817 C C . PRO A 1 108 ? -1.253 12.074 -4.113 1.00 84.81 108 PRO A C 1
ATOM 819 O O . PRO A 1 108 ? -1.516 11.979 -5.311 1.00 84.81 108 PRO A O 1
ATOM 822 N N . GLU A 1 109 ? -0.221 12.778 -3.665 1.00 86.56 109 GLU A N 1
ATOM 823 C CA . GLU A 1 109 ? 0.772 13.411 -4.536 1.00 86.56 109 GLU A CA 1
ATOM 824 C C . GLU A 1 109 ? 2.062 12.592 -4.492 1.00 86.56 109 GLU A C 1
ATOM 826 O O . GLU A 1 109 ? 2.575 12.293 -3.412 1.00 86.56 109 GLU A O 1
ATOM 831 N N . THR A 1 110 ? 2.591 12.210 -5.652 1.00 87.69 110 THR A N 1
ATOM 832 C CA . THR A 1 110 ? 3.834 11.437 -5.737 1.00 87.69 110 THR A CA 1
ATOM 833 C C . THR A 1 110 ? 5.057 12.307 -5.489 1.00 87.69 110 THR A C 1
ATOM 835 O O . THR A 1 110 ? 5.192 13.395 -6.047 1.00 87.69 110 THR A O 1
ATOM 838 N N . LEU A 1 111 ? 6.006 11.764 -4.744 1.00 86.81 111 LEU A N 1
ATOM 839 C CA . LEU A 1 111 ? 7.316 12.331 -4.490 1.00 86.81 111 LEU A CA 1
ATOM 840 C C . LEU A 1 111 ? 8.361 11.448 -5.165 1.00 86.81 111 LEU A C 1
ATOM 842 O O . LEU A 1 111 ? 8.757 10.413 -4.623 1.00 86.81 111 LEU A O 1
ATOM 846 N N . PHE A 1 112 ? 8.795 11.873 -6.347 1.00 86.94 112 PHE A N 1
ATOM 847 C CA . PHE A 1 112 ? 9.867 11.222 -7.086 1.00 86.94 112 PHE A CA 1
ATOM 848 C C . PHE A 1 112 ? 11.221 11.802 -6.676 1.00 86.94 112 PHE A C 1
ATOM 850 O O . PHE A 1 112 ? 11.392 13.023 -6.734 1.00 86.94 112 PHE A O 1
ATOM 857 N N . PRO A 1 113 ? 12.194 10.961 -6.293 1.00 82.81 113 PRO A N 1
ATOM 858 C CA . PRO A 1 113 ? 13.569 11.412 -6.116 1.00 82.81 113 PRO A CA 1
ATOM 859 C C . PRO A 1 113 ? 14.200 11.899 -7.430 1.00 82.81 113 PRO A C 1
ATOM 861 O O . PRO A 1 113 ? 14.972 12.854 -7.421 1.00 82.81 113 PRO A O 1
ATOM 864 N N . ASP A 1 114 ? 13.844 11.258 -8.546 1.00 85.19 114 ASP A N 1
ATOM 865 C CA . ASP A 1 114 ? 14.166 11.637 -9.921 1.00 85.19 114 ASP A CA 1
ATOM 866 C C . ASP A 1 114 ? 13.081 11.089 -10.869 1.00 85.19 114 ASP A C 1
ATOM 868 O O . ASP A 1 114 ? 12.406 10.116 -10.541 1.00 85.19 114 ASP A O 1
ATOM 872 N N . GLN A 1 115 ? 12.892 11.731 -12.026 1.00 84.69 115 GLN A N 1
ATOM 873 C CA . GLN A 1 115 ? 11.908 11.324 -13.048 1.00 84.69 115 GLN A CA 1
ATOM 874 C C . GLN A 1 115 ? 12.526 10.441 -14.151 1.00 84.69 115 GLN A C 1
ATOM 876 O O . GLN A 1 115 ? 11.875 10.139 -15.153 1.00 84.69 115 GLN A O 1
ATOM 881 N N . GLU A 1 116 ? 13.802 10.071 -14.011 1.00 86.81 116 GLU A N 1
ATOM 882 C CA . GLU A 1 116 ? 14.498 9.223 -14.984 1.00 86.81 116 GLU A CA 1
ATOM 883 C C . GLU A 1 116 ? 14.154 7.750 -14.762 1.00 86.81 116 GLU A C 1
ATOM 885 O O . GLU A 1 116 ? 13.961 7.004 -15.717 1.00 86.81 116 GLU A O 1
ATOM 890 N N . THR A 1 117 ? 14.040 7.344 -13.497 1.00 86.94 117 THR A N 1
ATOM 891 C CA . THR A 1 117 ? 13.799 5.954 -13.091 1.00 86.94 117 THR A CA 1
ATOM 892 C C . THR A 1 117 ? 12.322 5.553 -13.167 1.00 86.94 117 THR A C 1
ATOM 894 O O . THR A 1 117 ? 11.989 4.428 -13.560 1.00 86.94 117 THR A O 1
ATOM 897 N N . ALA A 1 118 ? 11.417 6.482 -12.850 1.00 88.19 118 ALA A N 1
ATOM 898 C CA . ALA A 1 118 ? 9.974 6.315 -12.971 1.00 88.19 118 ALA A CA 1
ATOM 899 C C . ALA A 1 118 ? 9.265 7.666 -13.146 1.00 88.19 118 ALA A C 1
ATOM 901 O O . ALA A 1 118 ? 9.764 8.703 -12.718 1.00 88.19 118 ALA A O 1
ATOM 902 N N . GLN A 1 119 ? 8.076 7.647 -13.749 1.00 86.94 119 GLN A N 1
ATOM 903 C CA . GLN A 1 119 ? 7.252 8.837 -13.990 1.00 86.94 119 GLN A CA 1
ATOM 904 C C . GLN A 1 119 ? 5.787 8.571 -13.654 1.00 86.94 119 GLN A C 1
ATOM 906 O O . GLN A 1 119 ? 5.318 7.436 -13.728 1.00 86.94 119 GLN A O 1
ATOM 911 N N . GLN A 1 120 ? 5.029 9.617 -13.327 1.00 85.44 120 GLN A N 1
ATOM 912 C CA . GLN A 1 120 ? 3.584 9.510 -13.114 1.00 85.44 120 GLN A CA 1
ATOM 913 C C . GLN A 1 120 ? 2.803 9.976 -14.348 1.00 85.44 120 GLN A C 1
ATOM 915 O O . GLN A 1 120 ? 3.040 11.055 -14.889 1.00 85.44 120 GLN A O 1
ATOM 920 N N . ARG A 1 121 ? 1.796 9.193 -14.747 1.00 79.88 121 ARG A N 1
ATOM 921 C CA . ARG A 1 121 ? 0.762 9.591 -15.711 1.00 79.88 121 ARG A CA 1
ATOM 922 C C . ARG A 1 121 ? -0.616 9.352 -15.100 1.00 79.88 121 ARG A C 1
ATOM 924 O O . ARG A 1 121 ? -1.094 8.219 -15.042 1.00 79.88 121 ARG A O 1
ATOM 931 N N . GLY A 1 122 ? -1.276 10.421 -14.656 1.00 79.94 122 GLY A N 1
ATOM 932 C CA . GLY A 1 122 ? -2.524 10.295 -13.898 1.00 79.94 122 GLY A CA 1
ATOM 933 C C . GLY A 1 122 ? -2.284 9.512 -12.606 1.00 79.94 122 GLY A C 1
ATOM 934 O O . GLY A 1 122 ? -1.385 9.848 -11.850 1.00 79.94 122 GLY A O 1
ATOM 935 N N . ASN A 1 123 ? -3.031 8.433 -12.371 1.00 78.12 123 ASN A N 1
ATOM 936 C CA . ASN A 1 123 ? -2.856 7.588 -11.178 1.00 78.12 123 ASN A CA 1
ATOM 937 C C . ASN A 1 123 ? -1.887 6.413 -11.397 1.00 78.12 123 ASN A C 1
ATOM 939 O O . ASN A 1 123 ? -1.806 5.521 -10.558 1.00 78.12 123 ASN A O 1
ATOM 943 N N . VAL A 1 124 ? -1.194 6.375 -12.537 1.00 83.56 124 VAL A N 1
ATOM 944 C CA . VAL A 1 124 ? -0.294 5.279 -12.903 1.00 83.56 124 VAL A CA 1
ATOM 945 C C . VAL A 1 124 ? 1.148 5.727 -12.722 1.00 83.56 124 VAL A C 1
ATOM 947 O O . VAL A 1 124 ? 1.551 6.754 -13.269 1.00 83.56 124 VAL A O 1
ATOM 950 N N . ILE A 1 125 ? 1.926 4.928 -11.995 1.00 87.06 125 ILE A N 1
ATOM 951 C CA . ILE A 1 125 ? 3.385 5.034 -11.962 1.00 87.06 125 ILE A CA 1
ATOM 952 C C . ILE A 1 125 ? 3.942 4.143 -13.065 1.00 87.06 125 ILE A C 1
ATOM 954 O O . ILE A 1 125 ? 3.610 2.962 -13.151 1.00 87.06 125 ILE A O 1
ATOM 958 N N . ILE A 1 126 ? 4.761 4.725 -13.927 1.00 86.44 126 ILE A N 1
ATOM 959 C CA . ILE A 1 126 ? 5.369 4.074 -15.078 1.00 86.44 126 ILE A CA 1
ATOM 960 C C . ILE A 1 126 ? 6.861 3.967 -14.792 1.00 86.44 126 ILE A C 1
ATOM 962 O O . ILE A 1 126 ? 7.552 4.980 -14.704 1.00 86.44 126 ILE A O 1
ATOM 966 N N . HIS A 1 127 ? 7.346 2.739 -14.642 1.00 85.94 127 HIS A N 1
ATOM 967 C CA . HIS A 1 127 ? 8.775 2.464 -14.562 1.00 85.94 127 HIS A CA 1
ATOM 968 C C . HIS A 1 127 ? 9.434 2.698 -15.925 1.00 85.94 127 HIS A C 1
ATOM 970 O O . HIS A 1 127 ? 8.850 2.347 -16.955 1.00 85.94 127 HIS A O 1
ATOM 976 N N . ALA A 1 128 ? 10.633 3.278 -15.948 1.00 87.25 128 ALA A N 1
ATOM 977 C CA . ALA A 1 128 ? 11.356 3.473 -17.197 1.00 87.25 128 ALA A CA 1
ATOM 978 C C . ALA A 1 128 ? 11.763 2.113 -17.815 1.00 87.25 128 ALA A C 1
ATOM 980 O O . ALA A 1 128 ? 12.181 1.212 -17.083 1.00 87.25 128 ALA A O 1
ATOM 981 N N . PRO A 1 129 ? 11.621 1.939 -19.145 1.00 81.94 129 PRO A N 1
ATOM 982 C CA . PRO A 1 129 ? 11.760 0.638 -19.808 1.00 81.94 129 PRO A CA 1
ATOM 983 C C . PRO A 1 129 ? 13.168 0.034 -19.717 1.00 81.94 129 PRO A C 1
ATOM 985 O O . PRO A 1 129 ? 13.284 -1.178 -19.593 1.00 81.94 129 PRO A O 1
ATOM 988 N N . ASP A 1 130 ? 14.212 0.865 -19.709 1.00 84.00 130 ASP A N 1
ATOM 989 C CA . ASP A 1 130 ? 15.617 0.427 -19.650 1.00 84.00 130 ASP A CA 1
ATOM 990 C C . ASP A 1 130 ? 16.280 0.744 -18.300 1.00 84.00 130 ASP A C 1
ATOM 992 O O . ASP A 1 130 ? 17.506 0.780 -18.178 1.00 84.00 130 ASP A O 1
ATOM 996 N N . ASN A 1 131 ? 15.473 1.020 -17.274 1.00 81.81 131 ASN A N 1
ATOM 997 C CA . ASN A 1 131 ? 15.981 1.279 -15.939 1.00 81.81 131 ASN A CA 1
ATOM 998 C C . ASN A 1 131 ? 16.171 -0.037 -15.173 1.00 81.81 131 ASN A C 1
ATOM 1000 O O . ASN A 1 131 ? 15.237 -0.816 -15.021 1.00 81.81 131 ASN A O 1
ATOM 1004 N N . TYR A 1 132 ? 17.375 -0.250 -14.649 1.00 84.94 132 TYR A N 1
ATOM 1005 C CA . TYR A 1 132 ? 17.708 -1.379 -13.771 1.00 84.94 132 TYR A CA 1
ATOM 1006 C C . TYR A 1 132 ? 18.049 -0.918 -12.345 1.00 84.94 132 TYR A C 1
ATOM 1008 O O . TYR A 1 132 ? 18.352 -1.742 -11.482 1.00 84.94 132 TYR A O 1
ATOM 1016 N N . ASP A 1 133 ? 17.997 0.393 -12.090 1.00 87.44 133 ASP A N 1
ATOM 1017 C CA . ASP A 1 133 ? 18.158 0.978 -10.765 1.00 87.44 133 ASP A CA 1
ATOM 1018 C C . ASP A 1 133 ? 16.845 0.923 -9.965 1.00 87.44 133 ASP A C 1
ATOM 1020 O O . ASP A 1 133 ? 15.744 0.819 -10.511 1.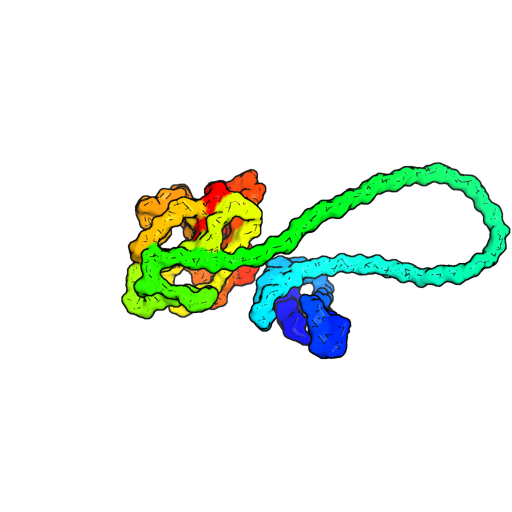00 87.44 133 ASP A O 1
ATOM 1024 N N . HIS A 1 134 ? 16.945 1.051 -8.641 1.00 88.12 134 HIS A N 1
ATOM 1025 C CA . HIS A 1 134 ? 15.775 1.089 -7.764 1.00 88.12 134 HIS A CA 1
ATOM 1026 C C . HIS A 1 134 ? 14.943 2.366 -7.936 1.00 88.12 134 HIS A C 1
ATOM 1028 O O . HIS A 1 134 ? 15.471 3.474 -7.855 1.00 88.12 134 HIS A O 1
ATOM 1034 N N . SER A 1 135 ? 13.623 2.207 -8.024 1.00 88.31 135 SER A N 1
ATOM 1035 C CA . SER A 1 135 ? 12.671 3.305 -8.234 1.00 88.31 135 SER A CA 1
ATOM 1036 C C . SER A 1 135 ? 11.694 3.411 -7.065 1.00 88.31 135 SER A C 1
ATOM 1038 O O . SER A 1 135 ? 10.585 2.894 -7.141 1.00 88.31 135 SER A O 1
ATOM 1040 N N . THR A 1 136 ? 12.100 4.053 -5.965 1.00 92.38 136 THR A N 1
ATOM 1041 C CA . THR A 1 136 ? 11.193 4.267 -4.822 1.00 92.38 136 THR A CA 1
ATOM 1042 C C . THR A 1 136 ? 10.342 5.514 -5.040 1.00 92.38 136 THR A C 1
ATOM 1044 O O . THR A 1 136 ? 10.878 6.621 -5.123 1.00 92.38 136 THR A O 1
ATOM 1047 N N . VAL A 1 137 ? 9.019 5.363 -5.032 1.00 93.44 137 VAL A N 1
ATOM 1048 C CA . VAL A 1 137 ? 8.058 6.466 -5.150 1.00 93.44 137 VAL A CA 1
ATOM 1049 C C . VAL A 1 137 ? 7.293 6.612 -3.841 1.00 93.44 137 VAL A C 1
ATOM 1051 O O . VAL A 1 137 ? 6.508 5.746 -3.460 1.00 93.44 137 VAL A O 1
ATOM 1054 N N . ALA A 1 138 ? 7.504 7.723 -3.135 1.00 94.81 138 ALA A N 1
ATOM 1055 C CA . ALA A 1 138 ? 6.759 8.037 -1.915 1.00 94.81 138 ALA A CA 1
ATOM 1056 C C . ALA A 1 138 ? 5.525 8.895 -2.210 1.00 94.81 138 ALA A C 1
ATOM 1058 O O . ALA A 1 138 ? 5.453 9.544 -3.247 1.00 94.81 138 ALA A O 1
ATOM 1059 N N . TYR A 1 139 ? 4.574 8.946 -1.277 1.00 94.31 139 TYR A N 1
ATOM 1060 C CA . TYR A 1 139 ? 3.337 9.711 -1.443 1.00 94.31 139 TYR A CA 1
ATOM 1061 C C . TYR A 1 139 ? 3.094 10.689 -0.294 1.00 94.31 139 TYR A C 1
ATOM 1063 O O . TYR A 1 139 ? 3.264 10.358 0.882 1.00 94.31 139 TYR A O 1
ATOM 1071 N N . ASN A 1 140 ? 2.645 11.888 -0.648 1.00 90.81 140 ASN A N 1
ATOM 1072 C CA . ASN A 1 140 ? 1.999 12.845 0.238 1.00 90.81 140 ASN A CA 1
ATOM 1073 C C . ASN A 1 140 ? 0.478 12.620 0.253 1.00 90.81 140 ASN A C 1
ATOM 1075 O O . ASN A 1 140 ? -0.065 12.119 -0.728 1.00 90.81 140 ASN A O 1
ATOM 1079 N N . PRO A 1 141 ? -0.229 13.025 1.324 1.00 93.50 141 PRO A N 1
ATOM 1080 C CA . PRO A 1 141 ? 0.288 13.689 2.520 1.00 93.50 141 PRO A CA 1
ATOM 1081 C C . PRO A 1 141 ? 0.928 12.715 3.522 1.00 93.50 141 PRO A C 1
ATOM 1083 O O . PRO A 1 141 ? 0.648 11.519 3.537 1.00 93.50 141 PRO A O 1
ATOM 1086 N N . ILE A 1 142 ? 1.737 13.257 4.437 1.00 95.56 142 ILE A N 1
ATOM 1087 C CA . ILE A 1 142 ? 2.168 12.529 5.638 1.00 95.56 142 ILE A CA 1
ATOM 1088 C C . ILE A 1 142 ? 0.941 12.248 6.512 1.00 95.56 142 ILE A C 1
ATOM 1090 O O . ILE A 1 142 ? 0.249 13.167 6.962 1.00 95.56 142 ILE A O 1
ATOM 1094 N N . ILE A 1 143 ? 0.710 10.977 6.818 1.00 95.62 143 ILE A N 1
ATOM 1095 C CA . ILE A 1 143 ? -0.410 10.524 7.633 1.00 95.62 143 ILE A CA 1
ATOM 1096 C C . ILE A 1 143 ? -0.015 10.579 9.108 1.00 95.62 143 ILE A C 1
ATOM 1098 O O . ILE A 1 143 ? 0.983 9.990 9.523 1.00 95.62 143 ILE A O 1
ATOM 1102 N N . LYS A 1 144 ? -0.807 11.293 9.914 1.00 95.06 144 LYS A N 1
ATOM 1103 C CA . LYS A 1 144 ? -0.579 11.464 11.366 1.00 95.06 144 LYS A CA 1
ATOM 1104 C C . LYS A 1 144 ? -1.758 11.021 12.238 1.00 95.06 144 LYS A C 1
ATOM 1106 O O . LYS A 1 144 ? -1.612 10.896 13.448 1.00 95.06 144 LYS A O 1
ATOM 1111 N N . LYS A 1 145 ? -2.941 10.836 11.648 1.00 90.88 145 LYS A N 1
ATOM 1112 C CA . LYS A 1 145 ? -4.197 10.556 12.358 1.00 90.88 145 LYS A CA 1
ATOM 1113 C C . LYS A 1 145 ? -5.192 9.841 11.449 1.00 90.88 145 LYS A C 1
ATOM 1115 O O . LYS A 1 145 ? -5.076 9.937 10.231 1.00 90.88 145 LYS A O 1
ATOM 1120 N N . GLY A 1 146 ? -6.196 9.212 12.055 1.00 88.56 146 GLY A N 1
ATOM 1121 C CA . GLY A 1 146 ? -7.278 8.548 11.333 1.00 88.56 146 GLY A CA 1
ATOM 1122 C C . GLY A 1 146 ? -6.926 7.137 10.874 1.00 88.56 146 GLY A C 1
ATOM 1123 O O . GLY A 1 146 ? -5.893 6.580 11.249 1.00 88.56 146 GLY A O 1
ATOM 1124 N N . ILE A 1 147 ? -7.832 6.565 10.088 1.00 87.56 147 ILE A N 1
ATOM 1125 C CA . ILE A 1 147 ? -7.634 5.296 9.391 1.00 87.56 147 ILE A CA 1
ATOM 1126 C C . ILE A 1 147 ? -7.505 5.639 7.912 1.00 87.56 147 ILE A C 1
ATOM 1128 O O . ILE A 1 147 ? -8.365 6.341 7.379 1.00 87.56 147 ILE A O 1
ATOM 1132 N N . VAL A 1 148 ? -6.418 5.210 7.280 1.00 91.25 148 VAL A N 1
ATOM 1133 C CA . VAL A 1 148 ? -6.132 5.507 5.872 1.00 91.25 148 VAL A CA 1
ATOM 1134 C C . VAL A 1 148 ? -5.783 4.213 5.164 1.00 91.25 148 VAL A C 1
ATOM 1136 O O . VAL A 1 148 ? -4.976 3.435 5.668 1.00 91.25 148 VAL A O 1
ATOM 1139 N N . ILE A 1 149 ? -6.385 4.006 3.998 1.00 92.75 149 ILE A N 1
ATOM 1140 C CA . ILE A 1 149 ? -6.100 2.877 3.120 1.00 92.75 149 ILE A CA 1
ATOM 1141 C C . ILE A 1 149 ? -5.355 3.418 1.904 1.00 92.75 149 ILE A C 1
ATOM 1143 O O . ILE A 1 149 ? -5.814 4.366 1.267 1.00 92.75 149 ILE A O 1
ATOM 1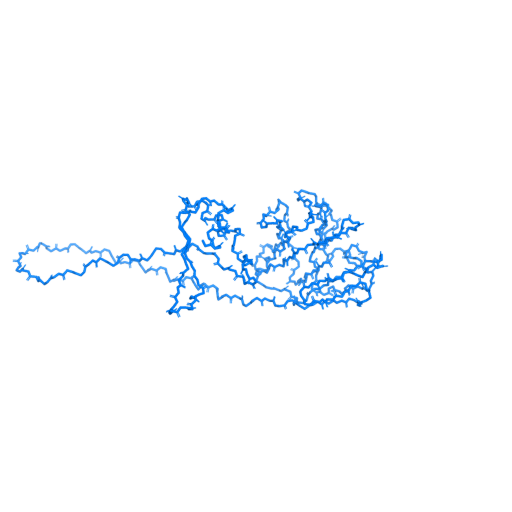147 N N . PHE A 1 150 ? -4.204 2.827 1.610 1.00 94.88 150 PHE A N 1
ATOM 1148 C CA . PHE A 1 150 ? -3.462 3.047 0.377 1.00 94.88 150 PHE A CA 1
ATOM 1149 C C . PHE A 1 150 ? -3.537 1.773 -0.457 1.00 94.88 150 PHE A C 1
ATOM 1151 O O . PHE A 1 150 ? -3.129 0.713 0.011 1.00 94.88 150 PHE A O 1
ATOM 1158 N N . GLU A 1 151 ? -4.100 1.870 -1.654 1.00 92.00 151 GLU A N 1
ATOM 1159 C CA . GLU A 1 151 ? -4.454 0.725 -2.489 1.00 92.00 151 GLU A CA 1
ATOM 1160 C C . GLU A 1 151 ? -3.984 0.941 -3.927 1.00 92.00 151 GLU A C 1
ATOM 1162 O O . GLU A 1 151 ? -4.032 2.057 -4.449 1.00 92.00 151 GLU A O 1
ATOM 1167 N N . GLY A 1 152 ? -3.541 -0.136 -4.571 1.00 89.69 152 GLY A N 1
ATOM 1168 C CA . GLY A 1 152 ? -3.118 -0.121 -5.964 1.00 89.69 152 GLY A CA 1
ATOM 1169 C C . GLY A 1 152 ? -3.072 -1.515 -6.579 1.00 89.69 152 GLY A C 1
ATOM 1170 O O . GLY A 1 152 ? -3.343 -2.519 -5.921 1.00 89.69 152 GLY A O 1
ATOM 1171 N N . ILE A 1 153 ? -2.729 -1.566 -7.864 1.00 90.50 153 ILE A N 1
ATOM 1172 C CA . ILE A 1 153 ? -2.534 -2.805 -8.621 1.00 90.50 153 ILE A CA 1
ATOM 1173 C C . ILE A 1 153 ? -1.155 -2.738 -9.263 1.00 90.50 153 ILE A C 1
ATOM 1175 O O . ILE A 1 153 ? -0.847 -1.781 -9.975 1.00 90.50 153 ILE A O 1
ATOM 1179 N N . PHE A 1 154 ? -0.347 -3.770 -9.048 1.00 88.81 154 PHE A N 1
ATOM 1180 C CA . PHE A 1 154 ? 0.892 -3.960 -9.791 1.00 88.81 154 PHE A CA 1
ATOM 1181 C C . PHE A 1 154 ? 0.578 -4.710 -11.096 1.00 88.81 154 PHE A C 1
ATOM 1183 O O . PHE A 1 154 ? -0.207 -5.660 -11.090 1.00 88.81 154 PHE A O 1
ATOM 1190 N N . GLN A 1 155 ? 1.163 -4.286 -12.219 1.00 84.12 155 GLN A N 1
ATOM 1191 C CA . GLN A 1 155 ? 0.995 -4.949 -13.520 1.00 84.12 155 GLN A CA 1
ATOM 1192 C C . GLN A 1 155 ? 2.340 -5.115 -14.235 1.00 84.12 155 GLN A C 1
ATOM 1194 O O . GLN A 1 155 ? 3.186 -4.226 -14.160 1.00 84.12 155 GLN A O 1
ATOM 1199 N N . LYS A 1 156 ? 2.503 -6.210 -14.985 1.00 79.94 156 LYS A N 1
ATOM 1200 C CA . LYS A 1 156 ? 3.627 -6.480 -15.904 1.00 79.94 156 LYS A CA 1
ATOM 1201 C C . LYS A 1 156 ? 5.018 -6.436 -15.253 1.00 79.94 156 LYS A C 1
ATOM 1203 O O . LYS A 1 156 ? 5.990 -6.060 -15.893 1.00 79.94 156 LYS A O 1
ATOM 1208 N N . TYR A 1 157 ? 5.136 -6.866 -14.002 1.00 73.31 157 TYR A N 1
ATOM 1209 C CA . TYR A 1 157 ? 6.375 -6.760 -13.216 1.00 73.31 157 TYR A CA 1
ATOM 1210 C C . TYR A 1 157 ? 7.161 -8.078 -13.093 1.00 73.31 157 TYR A C 1
ATOM 1212 O O . TYR A 1 157 ? 8.025 -8.198 -12.231 1.00 73.31 157 TYR A O 1
ATOM 1220 N N . ARG A 1 158 ? 6.853 -9.096 -13.912 1.00 63.28 158 ARG A N 1
ATOM 1221 C CA . ARG A 1 158 ? 7.333 -10.485 -13.722 1.00 63.28 158 ARG A CA 1
ATOM 1222 C C . ARG A 1 158 ? 8.852 -10.640 -13.591 1.00 63.28 158 ARG A C 1
ATOM 1224 O O . ARG A 1 158 ? 9.292 -11.613 -12.989 1.00 63.28 158 ARG A O 1
ATOM 1231 N N . GLU A 1 159 ? 9.626 -9.710 -14.135 1.00 71.62 159 GLU A N 1
ATOM 1232 C CA . GLU A 1 159 ? 11.087 -9.795 -14.180 1.00 71.62 159 GLU A CA 1
ATOM 1233 C C . GLU A 1 159 ? 11.785 -9.061 -13.024 1.00 71.62 159 GLU A C 1
ATOM 1235 O O . GLU A 1 159 ? 12.977 -9.272 -12.814 1.00 71.62 159 GLU A O 1
ATOM 1240 N N . PHE A 1 160 ? 11.060 -8.269 -12.219 1.00 78.06 160 PHE A N 1
ATOM 1241 C CA . PHE A 1 160 ? 11.664 -7.435 -11.175 1.00 78.06 160 PHE A CA 1
ATOM 1242 C C . PHE A 1 160 ? 10.987 -7.599 -9.807 1.00 78.06 160 PHE A C 1
ATOM 1244 O O . PHE A 1 160 ? 9.758 -7.674 -9.711 1.00 78.06 160 PHE A O 1
ATOM 1251 N N . PRO A 1 1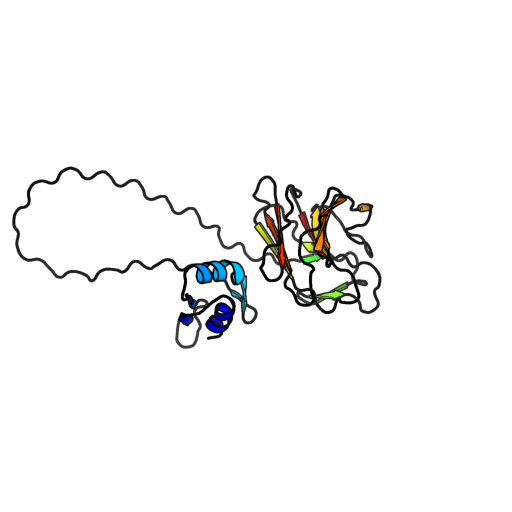61 ? 11.764 -7.639 -8.707 1.00 85.69 161 PRO A N 1
ATOM 1252 C CA . PRO A 1 161 ? 11.197 -7.562 -7.372 1.00 85.69 161 PRO A CA 1
ATOM 1253 C C . PRO A 1 161 ? 10.582 -6.178 -7.156 1.00 85.69 161 PRO A C 1
ATOM 1255 O O . PRO A 1 161 ? 11.183 -5.154 -7.464 1.00 85.69 161 PRO A O 1
ATOM 1258 N N . PHE A 1 162 ? 9.392 -6.154 -6.573 1.00 89.19 162 PHE A N 1
ATOM 1259 C CA . PHE A 1 162 ? 8.690 -4.932 -6.201 1.00 89.19 162 PHE A CA 1
ATOM 1260 C C . PHE A 1 162 ? 8.167 -5.073 -4.775 1.00 89.19 162 PHE A C 1
ATOM 1262 O O . PHE A 1 162 ? 8.105 -6.167 -4.194 1.00 89.19 162 PHE A O 1
ATOM 1269 N N . GLN A 1 163 ? 7.846 -3.932 -4.189 1.00 92.75 163 GLN A N 1
ATOM 1270 C CA . GLN A 1 163 ? 7.534 -3.812 -2.780 1.00 92.75 163 GLN A CA 1
ATOM 1271 C C . GLN A 1 163 ? 6.577 -2.646 -2.566 1.00 92.75 163 GLN A C 1
ATOM 1273 O O . GLN A 1 163 ? 6.480 -1.743 -3.383 1.00 92.75 163 GLN A O 1
ATOM 1278 N N . ILE A 1 164 ? 5.849 -2.689 -1.461 1.00 96.12 164 ILE A N 1
ATOM 1279 C CA . ILE A 1 164 ? 4.966 -1.610 -1.030 1.00 96.12 164 ILE A CA 1
ATOM 1280 C C . ILE A 1 164 ? 5.076 -1.469 0.475 1.00 96.12 164 ILE A C 1
ATOM 1282 O O . ILE A 1 164 ? 5.290 -2.452 1.193 1.00 96.12 164 ILE A O 1
ATOM 1286 N N . GLY A 1 165 ? 4.934 -0.257 0.989 1.00 97.19 165 GLY A N 1
ATOM 1287 C CA . GLY A 1 165 ? 5.155 -0.070 2.404 1.00 97.19 165 GLY A CA 1
ATOM 1288 C C . GLY A 1 165 ? 4.813 1.293 2.950 1.00 97.19 165 GLY A C 1
ATOM 1289 O O . GLY A 1 165 ? 4.207 2.151 2.309 1.00 97.19 165 GLY A O 1
ATOM 1290 N N . ILE A 1 166 ? 5.246 1.465 4.193 1.00 97.81 166 ILE A N 1
ATOM 1291 C CA . ILE A 1 166 ? 5.259 2.753 4.871 1.00 97.81 166 ILE A CA 1
ATOM 1292 C C . ILE A 1 166 ? 6.678 3.095 5.301 1.00 97.81 166 ILE A C 1
ATOM 1294 O O . ILE A 1 166 ? 7.514 2.220 5.546 1.00 97.81 166 ILE A O 1
ATOM 1298 N N . ALA A 1 167 ? 6.948 4.382 5.426 1.00 97.12 167 ALA A N 1
ATOM 1299 C CA . ALA A 1 167 ? 8.150 4.904 6.049 1.00 97.12 167 ALA A CA 1
ATOM 1300 C C . ALA A 1 167 ? 7.769 5.896 7.144 1.00 97.12 167 ALA A C 1
ATOM 1302 O O . ALA A 1 167 ? 6.663 6.440 7.131 1.00 97.12 167 ALA A O 1
ATOM 1303 N N . ASP A 1 168 ? 8.686 6.161 8.073 1.00 95.81 168 ASP A N 1
ATOM 1304 C CA . ASP A 1 168 ? 8.582 7.343 8.930 1.00 95.81 168 ASP A CA 1
ATOM 1305 C C . ASP A 1 168 ? 8.365 8.600 8.064 1.00 95.81 168 ASP A C 1
ATOM 1307 O O . ASP A 1 168 ? 8.973 8.763 7.002 1.00 95.81 168 ASP A O 1
ATOM 1311 N N . GLY A 1 169 ? 7.470 9.485 8.506 1.00 95.56 169 GLY A N 1
ATOM 1312 C CA . GLY A 1 169 ? 7.044 10.662 7.745 1.00 95.56 169 GLY A CA 1
ATOM 1313 C C . GLY A 1 169 ? 8.187 11.598 7.330 1.00 95.56 169 GLY A C 1
ATOM 1314 O O . GLY A 1 169 ? 8.055 12.306 6.332 1.00 95.56 169 GLY A O 1
ATOM 1315 N N . ASN A 1 170 ? 9.323 11.570 8.029 1.00 92.69 170 ASN A N 1
ATOM 1316 C CA . ASN A 1 170 ? 10.486 12.404 7.720 1.00 92.69 170 ASN A CA 1
ATOM 1317 C C . ASN A 1 170 ? 11.480 11.745 6.751 1.00 92.69 170 ASN A C 1
ATOM 1319 O O . ASN A 1 170 ? 12.475 12.365 6.380 1.00 92.69 170 ASN A O 1
ATOM 1323 N N . VAL A 1 171 ? 11.253 10.495 6.335 1.00 94.31 171 VAL A N 1
ATOM 1324 C CA . VAL A 1 171 ? 12.134 9.825 5.371 1.00 94.31 171 VAL A CA 1
ATOM 1325 C C . VAL A 1 171 ? 12.040 10.510 4.010 1.00 94.31 171 VAL A C 1
ATOM 1327 O O . VAL A 1 171 ? 10.949 10.714 3.468 1.00 94.31 171 VAL A O 1
ATOM 1330 N N . LEU A 1 172 ? 13.210 10.834 3.461 1.00 92.38 172 LEU A N 1
ATOM 1331 C CA . LEU A 1 172 ? 13.403 11.285 2.088 1.00 92.38 172 LEU A CA 1
ATOM 1332 C C . LEU A 1 172 ? 14.207 10.215 1.346 1.00 92.38 172 LEU A C 1
ATOM 1334 O O . LEU A 1 172 ? 15.377 9.956 1.665 1.00 92.38 172 LEU A O 1
ATOM 1338 N N . PHE A 1 173 ? 13.554 9.557 0.392 1.00 93.31 173 PHE A N 1
ATOM 1339 C CA . PHE A 1 173 ? 14.213 8.583 -0.466 1.00 93.31 173 PHE A CA 1
ATOM 1340 C C . PHE A 1 173 ? 15.115 9.304 -1.465 1.00 93.31 173 PHE A C 1
ATOM 1342 O O . PHE A 1 173 ? 14.777 10.371 -1.969 1.00 93.31 173 PHE A O 1
ATOM 1349 N N . GLY A 1 174 ? 16.310 8.757 -1.665 1.00 90.00 174 GLY A N 1
ATOM 1350 C CA . GLY A 1 174 ? 17.252 9.252 -2.657 1.00 90.00 174 GLY A CA 1
ATOM 1351 C C . GLY A 1 174 ? 16.993 8.611 -4.013 1.00 90.00 174 GLY A C 1
ATOM 1352 O O . GLY A 1 174 ? 16.413 7.529 -4.087 1.00 90.00 174 GLY A O 1
ATOM 1353 N N . SER A 1 175 ? 17.475 9.274 -5.060 1.00 90.50 175 SER A N 1
ATOM 1354 C CA . SER A 1 175 ? 17.544 8.717 -6.411 1.00 90.50 175 SER A CA 1
ATOM 1355 C C . SER A 1 175 ? 18.247 7.358 -6.398 1.00 90.50 175 SER A C 1
ATOM 1357 O O . SER A 1 175 ? 19.259 7.196 -5.705 1.00 90.50 175 SER A O 1
ATOM 1359 N N . LYS A 1 176 ? 17.692 6.382 -7.129 1.00 90.12 176 LYS A N 1
ATOM 1360 C CA . LYS A 1 176 ? 18.265 5.033 -7.308 1.00 90.12 176 LYS A CA 1
ATOM 1361 C C . LYS A 1 176 ? 18.458 4.238 -6.010 1.00 90.12 176 LYS A C 1
ATOM 1363 O O . LYS A 1 176 ? 19.288 3.331 -5.936 1.00 90.12 176 LYS A O 1
ATOM 1368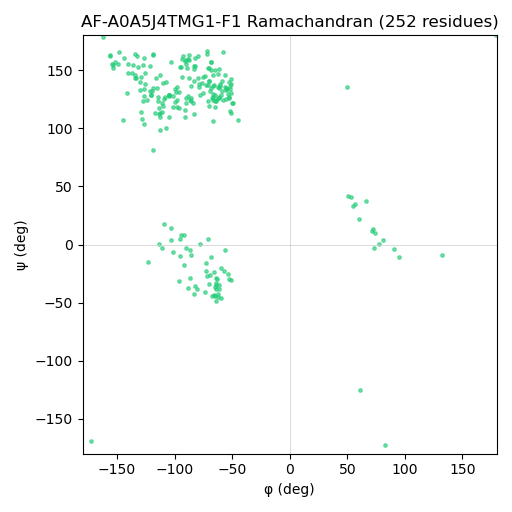 N N . LYS A 1 177 ? 17.728 4.587 -4.945 1.00 90.12 177 LYS A N 1
ATOM 1369 C CA . LYS A 1 177 ? 17.800 3.912 -3.641 1.00 90.12 177 LYS A CA 1
ATOM 1370 C C . LYS A 1 177 ? 16.539 3.120 -3.349 1.00 90.12 177 LYS A C 1
ATOM 1372 O O . LYS A 1 177 ? 15.434 3.614 -3.559 1.00 90.12 177 LYS A O 1
ATOM 1377 N N . GLU A 1 178 ? 16.714 1.927 -2.784 1.00 89.44 178 GLU A N 1
ATOM 1378 C CA . GLU A 1 178 ? 15.607 1.130 -2.262 1.00 89.44 178 GLU A CA 1
ATOM 1379 C C . GLU A 1 178 ? 15.321 1.412 -0.774 1.00 89.44 178 GLU A C 1
ATOM 1381 O O . GLU A 1 178 ? 16.221 1.814 -0.026 1.00 89.44 178 GLU A O 1
ATOM 1386 N N . PRO A 1 179 ? 14.101 1.127 -0.284 1.00 87.88 179 PRO A N 1
ATOM 1387 C CA . PRO A 1 179 ? 13.719 1.316 1.118 1.00 87.88 179 PRO A CA 1
ATOM 1388 C C . PRO A 1 179 ? 14.417 0.369 2.106 1.00 87.88 179 PRO A C 1
ATOM 1390 O O . PRO A 1 179 ? 14.304 0.573 3.318 1.00 87.88 179 PRO A O 1
ATOM 1393 N N . GLY A 1 180 ? 15.115 -0.656 1.601 1.00 84.44 180 GLY A N 1
ATOM 1394 C CA . GLY A 1 180 ? 15.965 -1.572 2.365 1.00 84.44 180 GLY A CA 1
ATOM 1395 C C . GLY A 1 180 ? 17.407 -1.092 2.584 1.00 84.44 180 GLY A C 1
ATOM 1396 O O . GLY A 1 180 ? 18.119 -1.709 3.377 1.00 84.44 180 GLY A O 1
ATOM 1397 N N . ASP A 1 181 ? 17.843 -0.002 1.933 1.00 88.44 181 ASP A N 1
ATOM 1398 C CA . ASP A 1 181 ? 19.207 0.539 2.060 1.00 88.44 181 ASP A CA 1
ATOM 1399 C C . ASP A 1 181 ? 19.551 0.852 3.535 1.00 88.44 181 ASP A C 1
ATOM 1401 O O . ASP A 1 181 ? 18.704 1.284 4.327 1.00 88.44 181 ASP A O 1
ATOM 1405 N N . ILE A 1 182 ? 20.823 0.664 3.913 1.00 86.56 182 ILE A N 1
ATOM 1406 C CA . ILE A 1 182 ? 21.345 0.892 5.271 1.00 86.56 182 ILE A CA 1
ATOM 1407 C C . ILE A 1 182 ? 20.983 2.278 5.830 1.00 86.56 182 ILE A C 1
ATOM 1409 O O . ILE A 1 182 ? 20.759 2.422 7.034 1.00 86.56 182 ILE A O 1
ATOM 1413 N N . LYS A 1 183 ? 20.847 3.292 4.966 1.00 90.00 183 LYS A N 1
ATOM 1414 C CA . LYS A 1 183 ? 20.425 4.655 5.323 1.00 90.00 183 LYS A CA 1
ATOM 1415 C C . LYS A 1 183 ? 19.002 4.721 5.897 1.00 90.00 183 LYS A C 1
ATOM 1417 O O . LYS A 1 183 ? 18.696 5.604 6.710 1.00 90.00 183 LYS A O 1
ATOM 1422 N N . TYR A 1 184 ? 18.130 3.805 5.484 1.00 91.00 184 TYR A N 1
ATOM 1423 C CA . TYR A 1 184 ? 16.725 3.720 5.897 1.00 91.00 184 TYR A CA 1
ATOM 1424 C C . TYR A 1 184 ? 16.473 2.623 6.928 1.00 91.00 184 TYR A C 1
ATOM 1426 O O . TYR A 1 184 ? 15.331 2.426 7.349 1.00 91.00 184 TYR A O 1
ATOM 1434 N N . LYS A 1 185 ? 17.536 1.953 7.385 1.00 89.38 185 LYS A N 1
ATOM 1435 C CA . LYS A 1 185 ? 17.473 0.880 8.372 1.00 89.38 185 LYS A CA 1
ATOM 1436 C C . LYS A 1 185 ? 16.632 1.292 9.581 1.00 89.38 185 LYS A C 1
ATOM 1438 O O . LYS A 1 185 ? 16.907 2.280 10.261 1.00 89.38 185 LYS A O 1
ATOM 1443 N N . GLY A 1 186 ? 15.592 0.505 9.835 1.00 90.62 186 GLY A N 1
ATOM 1444 C CA . GLY A 1 186 ? 14.638 0.703 10.919 1.00 90.62 186 GLY A CA 1
ATOM 1445 C C . GLY A 1 186 ? 13.651 1.866 10.778 1.00 90.62 186 GLY A C 1
ATOM 1446 O O . GLY A 1 186 ? 12.981 2.206 11.748 1.00 90.62 186 GLY A O 1
ATOM 1447 N N . LYS A 1 187 ? 13.529 2.464 9.590 1.00 94.25 187 LYS A N 1
ATOM 1448 C CA . LYS A 1 187 ? 12.577 3.5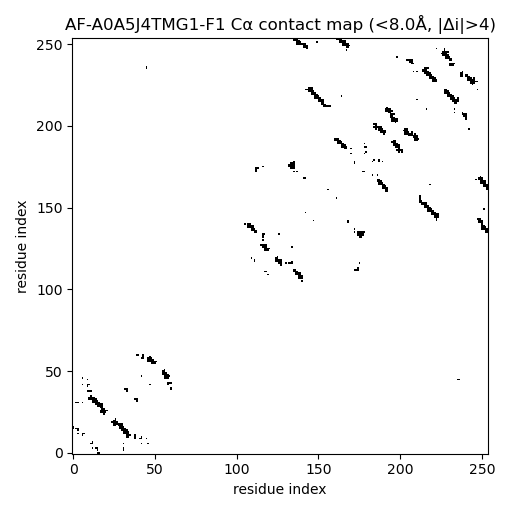55 9.307 1.00 94.25 187 LYS A CA 1
ATOM 1449 C C . LYS A 1 187 ? 11.449 3.146 8.364 1.00 94.25 187 LYS A C 1
ATOM 1451 O O . LYS A 1 187 ? 10.570 3.960 8.094 1.00 94.25 187 LYS A O 1
ATOM 1456 N N . THR A 1 188 ? 11.470 1.914 7.862 1.00 95.62 188 THR A N 1
ATOM 1457 C CA . THR A 1 188 ? 10.534 1.405 6.857 1.00 95.62 188 THR A CA 1
ATOM 1458 C C . THR A 1 188 ? 9.855 0.122 7.334 1.00 95.62 188 THR A C 1
ATOM 1460 O O . THR A 1 188 ? 10.421 -0.671 8.091 1.00 95.62 188 THR A O 1
ATOM 1463 N N . VAL A 1 189 ? 8.605 -0.064 6.914 1.00 96.38 189 VAL A N 1
ATOM 1464 C CA . VAL A 1 189 ? 7.955 -1.374 6.864 1.00 96.38 189 VAL A CA 1
ATOM 1465 C C . VAL A 1 189 ? 7.712 -1.679 5.398 1.00 96.38 189 VAL A C 1
ATOM 1467 O O . VAL A 1 189 ? 7.124 -0.855 4.704 1.00 96.38 189 VAL A O 1
ATOM 1470 N N . CYS A 1 190 ? 8.161 -2.840 4.945 1.00 95.62 190 CYS A N 1
ATOM 1471 C CA . CYS A 1 190 ? 8.060 -3.276 3.559 1.00 95.62 190 CYS A CA 1
ATOM 1472 C C . CYS A 1 190 ? 7.273 -4.580 3.491 1.00 95.62 190 CYS A C 1
ATOM 1474 O O . CYS A 1 190 ? 7.585 -5.499 4.244 1.00 95.62 190 CYS A O 1
ATOM 1476 N N . TYR A 1 191 ? 6.301 -4.661 2.587 1.00 96.62 191 TYR A N 1
ATOM 1477 C CA . TYR A 1 191 ? 5.678 -5.899 2.146 1.00 96.62 191 TYR A CA 1
ATOM 1478 C C . TYR A 1 191 ? 6.204 -6.235 0.749 1.00 96.62 191 TYR A C 1
ATOM 1480 O O . TYR A 1 191 ? 5.937 -5.528 -0.225 1.00 96.62 191 TYR A O 1
ATOM 1488 N N . LYS A 1 192 ? 7.013 -7.290 0.676 1.00 94.44 192 LYS A N 1
ATOM 1489 C CA . LYS A 1 192 ? 7.660 -7.742 -0.554 1.00 94.44 192 LYS A CA 1
ATOM 1490 C C . LYS A 1 192 ? 6.717 -8.608 -1.378 1.00 94.44 192 LYS A C 1
ATOM 1492 O O . LYS A 1 192 ? 5.896 -9.347 -0.833 1.00 94.44 192 LYS A O 1
ATOM 1497 N N . ASN A 1 193 ? 6.934 -8.624 -2.688 1.00 93.12 193 ASN A N 1
ATOM 1498 C CA . ASN A 1 193 ? 6.224 -9.502 -3.616 1.00 93.12 193 ASN A CA 1
ATOM 1499 C C . ASN A 1 193 ? 6.250 -10.995 -3.240 1.00 93.12 193 ASN A C 1
ATOM 1501 O O . ASN A 1 193 ? 5.307 -11.724 -3.536 1.00 93.12 193 ASN A O 1
ATOM 1505 N N . ASN A 1 194 ? 7.302 -11.463 -2.563 1.00 93.69 194 ASN A N 1
ATOM 1506 C CA . ASN A 1 194 ? 7.429 -12.849 -2.114 1.00 93.69 194 ASN A CA 1
ATOM 1507 C C . ASN A 1 194 ? 6.603 -13.193 -0.856 1.00 93.69 194 ASN A C 1
ATOM 1509 O O . ASN A 1 194 ? 6.662 -14.336 -0.402 1.00 93.69 194 ASN A O 1
ATOM 1513 N N . GLY A 1 195 ? 5.853 -12.242 -0.299 1.00 94.81 195 GLY A N 1
ATOM 1514 C CA . GLY A 1 195 ? 5.018 -12.442 0.883 1.00 94.81 195 GLY A CA 1
ATOM 1515 C C . GLY A 1 195 ? 5.683 -12.048 2.207 1.00 94.81 195 GLY A C 1
ATOM 1516 O O . GLY A 1 195 ? 5.016 -11.980 3.239 1.00 94.81 195 GLY A O 1
ATOM 1517 N N . CYS A 1 196 ? 6.988 -11.771 2.213 1.00 95.62 196 CYS A N 1
ATOM 1518 C CA . CYS A 1 196 ? 7.701 -11.404 3.431 1.00 95.62 196 CYS A CA 1
ATOM 1519 C C . CYS A 1 196 ? 7.486 -9.935 3.801 1.00 95.62 196 CYS A C 1
ATOM 1521 O O . CYS A 1 196 ? 7.487 -9.046 2.945 1.00 95.62 196 CYS A O 1
ATOM 1523 N N . ILE A 1 197 ? 7.393 -9.672 5.104 1.00 95.88 197 ILE A N 1
ATOM 1524 C CA . ILE A 1 197 ? 7.408 -8.323 5.664 1.00 95.88 197 ILE A CA 1
ATOM 1525 C C . ILE A 1 197 ? 8.765 -8.047 6.305 1.00 95.88 197 ILE A C 1
ATOM 1527 O O . ILE A 1 197 ? 9.203 -8.794 7.178 1.00 95.88 197 ILE A O 1
ATOM 1531 N N . ILE A 1 198 ? 9.406 -6.935 5.950 1.00 92.44 198 ILE A N 1
ATOM 1532 C CA . ILE A 1 198 ? 10.510 -6.378 6.739 1.00 92.44 198 ILE A CA 1
ATOM 1533 C C . ILE A 1 198 ? 9.939 -5.301 7.647 1.00 92.44 198 ILE A C 1
ATOM 1535 O O . ILE A 1 198 ? 9.420 -4.290 7.183 1.00 92.44 198 ILE A O 1
ATOM 1539 N N . HIS A 1 199 ? 10.043 -5.516 8.954 1.00 87.75 199 HIS A N 1
ATOM 1540 C CA . HIS A 1 199 ? 9.617 -4.545 9.955 1.00 87.75 199 HIS A CA 1
ATOM 1541 C C . HIS A 1 199 ? 10.744 -3.559 10.306 1.00 87.75 199 HIS A C 1
ATOM 1543 O O . HIS A 1 199 ? 11.918 -3.913 10.234 1.00 87.75 199 HIS A O 1
ATOM 1549 N N . MET A 1 200 ? 10.406 -2.393 10.873 1.00 84.38 200 MET A N 1
ATOM 1550 C CA . MET A 1 200 ? 11.338 -1.359 11.376 1.00 84.38 200 MET A CA 1
ATOM 1551 C C . MET A 1 200 ? 12.360 -1.832 12.432 1.00 84.38 200 MET A C 1
ATOM 1553 O O . MET A 1 200 ? 13.230 -1.085 12.862 1.00 84.38 200 MET A O 1
ATOM 1557 N N . LYS A 1 201 ? 12.288 -3.085 12.882 1.00 81.50 201 LYS A N 1
ATOM 1558 C CA . LYS A 1 201 ? 13.331 -3.705 13.719 1.00 81.50 201 LYS A CA 1
ATOM 1559 C C . LYS A 1 201 ? 14.355 -4.497 12.896 1.00 81.50 201 LYS A C 1
ATOM 1561 O O . LYS A 1 201 ? 15.177 -5.195 13.474 1.00 81.50 201 LYS A O 1
ATOM 1566 N N . ASN A 1 202 ? 14.289 -4.397 11.567 1.00 79.50 202 ASN A N 1
ATOM 1567 C CA . ASN A 1 202 ? 15.050 -5.179 10.588 1.00 79.50 202 ASN A CA 1
ATOM 1568 C C . ASN A 1 202 ? 14.882 -6.688 10.770 1.00 79.50 202 ASN A C 1
ATOM 1570 O O . ASN A 1 202 ? 15.810 -7.460 10.553 1.00 79.50 202 ASN A O 1
ATOM 1574 N N . LYS A 1 203 ? 13.688 -7.093 11.208 1.00 85.12 203 LYS A N 1
ATOM 1575 C CA . LYS A 1 203 ? 13.299 -8.495 11.286 1.00 85.12 203 LYS A CA 1
ATOM 1576 C C . LYS A 1 203 ? 12.410 -8.801 10.094 1.00 85.12 203 LYS A C 1
ATOM 1578 O O . LYS A 1 203 ? 11.418 -8.101 9.883 1.00 85.12 203 LYS A O 1
ATOM 1583 N N . GLU A 1 204 ? 12.776 -9.844 9.364 1.00 91.88 204 GLU A N 1
ATOM 1584 C CA . GLU A 1 204 ? 11.931 -10.432 8.336 1.00 91.88 204 GLU A CA 1
ATOM 1585 C C . GLU A 1 204 ? 10.874 -11.331 8.985 1.00 91.88 204 GLU A C 1
ATOM 1587 O O . GLU A 1 204 ? 11.150 -12.076 9.932 1.00 91.88 204 GLU A O 1
ATOM 1592 N N . ILE A 1 205 ? 9.638 -11.199 8.518 1.00 94.88 205 ILE A N 1
ATOM 1593 C CA . ILE A 1 205 ? 8.466 -11.899 9.026 1.00 94.88 205 ILE A CA 1
ATOM 1594 C C . ILE A 1 205 ? 7.768 -12.534 7.825 1.00 94.88 205 ILE A C 1
ATOM 1596 O O . ILE A 1 205 ? 7.268 -11.830 6.951 1.00 94.88 205 ILE A O 1
ATOM 1600 N N . ALA A 1 206 ? 7.748 -13.862 7.785 1.00 95.06 206 ALA A N 1
ATOM 1601 C CA . ALA A 1 206 ? 6.989 -14.627 6.803 1.00 95.06 206 ALA A CA 1
ATOM 1602 C C . ALA A 1 206 ? 5.552 -14.873 7.294 1.00 95.06 206 ALA A C 1
ATOM 1604 O O . ALA A 1 206 ? 5.277 -14.767 8.491 1.00 95.06 206 ALA A O 1
ATOM 1605 N N . GLY A 1 207 ? 4.652 -15.241 6.377 1.00 93.19 207 GLY A N 1
ATOM 1606 C CA . GLY A 1 207 ? 3.288 -15.675 6.708 1.00 93.19 207 GLY A CA 1
ATOM 1607 C C . GLY A 1 207 ? 2.177 -15.024 5.885 1.00 93.19 207 GLY A C 1
ATOM 1608 O O . GLY A 1 207 ? 1.041 -15.481 5.965 1.00 93.19 207 GLY A O 1
ATOM 1609 N N . ASN A 1 208 ? 2.487 -14.004 5.082 1.00 97.44 208 ASN A N 1
ATOM 1610 C CA . ASN A 1 208 ? 1.533 -13.439 4.130 1.00 97.44 208 ASN A CA 1
ATOM 1611 C C . ASN A 1 208 ? 1.673 -14.083 2.749 1.00 97.44 208 ASN A C 1
ATOM 1613 O O . ASN A 1 208 ? 2.710 -14.664 2.421 1.00 97.44 208 ASN A O 1
ATOM 1617 N N . ALA A 1 209 ? 0.621 -13.973 1.937 1.00 96.25 209 ALA A N 1
ATOM 1618 C CA . ALA A 1 209 ? 0.640 -14.470 0.571 1.00 96.25 209 ALA A CA 1
ATOM 1619 C C . ALA A 1 209 ? 1.589 -13.645 -0.314 1.00 96.25 209 ALA A C 1
ATOM 1621 O O . ALA A 1 209 ? 1.904 -12.488 -0.020 1.00 96.25 209 ALA A O 1
ATOM 1622 N N . LYS A 1 210 ? 2.045 -14.259 -1.407 1.00 95.44 210 LYS A N 1
ATOM 1623 C CA . LYS A 1 210 ? 2.781 -13.571 -2.472 1.00 95.44 210 LYS A CA 1
ATOM 1624 C C . LYS A 1 210 ? 1.848 -12.617 -3.214 1.00 95.44 210 LYS A C 1
ATOM 1626 O O . LYS A 1 210 ? 0.660 -12.898 -3.330 1.00 95.44 210 LYS A O 1
ATOM 1631 N N . ILE A 1 211 ? 2.405 -11.530 -3.735 1.00 93.25 211 ILE A N 1
ATOM 1632 C CA . ILE A 1 211 ? 1.671 -10.587 -4.581 1.00 93.25 211 ILE A CA 1
ATOM 1633 C C . ILE A 1 211 ? 1.825 -11.024 -6.041 1.00 93.25 211 ILE A C 1
ATOM 1635 O O . ILE A 1 211 ? 2.931 -11.011 -6.592 1.00 93.25 211 ILE A O 1
ATOM 1639 N N . GLU A 1 212 ? 0.717 -11.392 -6.672 1.00 90.44 212 GLU A N 1
ATOM 1640 C CA . GLU A 1 212 ? 0.658 -11.838 -8.067 1.00 90.44 212 GLU A CA 1
ATOM 1641 C C . GLU A 1 212 ? 0.122 -10.758 -9.012 1.00 90.44 212 GLU A C 1
ATOM 1643 O O . GLU A 1 212 ? -0.549 -9.808 -8.604 1.00 90.44 212 GLU A O 1
ATOM 1648 N N . ASP A 1 213 ? 0.478 -10.895 -10.290 1.00 88.56 213 ASP A N 1
ATOM 1649 C CA . ASP A 1 213 ? 0.243 -9.872 -11.307 1.00 88.56 213 ASP A CA 1
ATOM 1650 C C . ASP A 1 213 ? -1.247 -9.547 -11.448 1.00 88.56 213 ASP A C 1
ATOM 1652 O O . ASP A 1 213 ? -2.085 -10.445 -11.542 1.00 88.56 213 ASP A O 1
ATOM 1656 N N . GLY A 1 214 ? -1.582 -8.256 -11.450 1.00 86.62 214 GLY A N 1
ATOM 1657 C CA . GLY A 1 214 ? -2.962 -7.789 -11.553 1.00 86.62 214 GLY A CA 1
ATOM 1658 C C . GLY A 1 214 ? -3.785 -7.886 -10.264 1.00 86.62 214 GLY A C 1
ATOM 1659 O O . GLY A 1 214 ? -4.950 -7.490 -10.282 1.00 86.62 214 GLY A O 1
ATOM 1660 N N . GLN A 1 215 ? -3.219 -8.360 -9.149 1.00 90.06 215 GLN A N 1
ATOM 1661 C CA . GLN A 1 215 ? -3.913 -8.348 -7.861 1.00 90.06 215 GLN A CA 1
ATOM 1662 C C . GLN A 1 215 ? -3.993 -6.937 -7.272 1.00 90.06 215 GLN A C 1
ATOM 1664 O O . GLN A 1 215 ? -3.060 -6.136 -7.372 1.00 90.06 215 GLN A O 1
ATOM 1669 N N . THR A 1 216 ? -5.105 -6.655 -6.597 1.00 91.94 216 THR A N 1
ATOM 1670 C CA . THR A 1 216 ? -5.241 -5.451 -5.776 1.00 91.94 216 THR A CA 1
ATOM 1671 C C . THR A 1 216 ? -4.505 -5.656 -4.460 1.00 91.94 216 THR A C 1
ATOM 1673 O O . THR A 1 216 ? -4.745 -6.642 -3.765 1.00 91.94 216 THR A O 1
ATOM 1676 N N . VAL A 1 217 ? -3.636 -4.718 -4.095 1.00 96.12 217 VAL A N 1
ATOM 1677 C CA . VAL A 1 217 ? -2.897 -4.722 -2.829 1.00 96.12 217 VAL A CA 1
ATOM 1678 C C . VAL A 1 217 ? -3.244 -3.463 -2.057 1.00 96.12 217 VAL A C 1
ATOM 1680 O O . VAL A 1 217 ? -3.139 -2.363 -2.601 1.00 96.12 217 VAL A O 1
ATOM 1683 N N . ALA A 1 218 ? -3.625 -3.616 -0.789 1.00 96.62 218 ALA A N 1
ATOM 1684 C CA . ALA A 1 218 ? -3.960 -2.489 0.073 1.00 96.62 218 ALA A CA 1
ATOM 1685 C C . ALA A 1 218 ? -3.228 -2.534 1.418 1.00 96.62 218 ALA A C 1
ATOM 1687 O O . ALA A 1 218 ? -3.014 -3.597 2.008 1.00 96.62 218 ALA A O 1
ATOM 1688 N N . LEU A 1 219 ? -2.856 -1.351 1.901 1.00 98.19 219 LEU A N 1
ATOM 1689 C CA . LEU A 1 219 ? -2.254 -1.099 3.203 1.00 98.19 219 LEU A CA 1
ATOM 1690 C C . LEU A 1 219 ? -3.203 -0.208 4.000 1.00 98.19 219 LEU A C 1
ATOM 1692 O O . LEU A 1 219 ? -3.379 0.963 3.669 1.00 98.19 219 LEU A O 1
ATOM 1696 N N . GLU A 1 220 ? -3.782 -0.740 5.071 1.00 97.38 220 GLU A N 1
ATOM 1697 C CA . GLU A 1 220 ? -4.585 0.036 6.014 1.00 97.38 220 GLU A CA 1
ATOM 1698 C C . GLU A 1 220 ? -3.731 0.422 7.219 1.00 97.38 220 GLU A C 1
ATOM 1700 O O . GLU A 1 220 ? -3.275 -0.439 7.974 1.00 97.38 220 GLU A O 1
ATOM 1705 N N . VAL A 1 221 ? -3.543 1.721 7.435 1.00 96.69 221 VAL A N 1
ATOM 1706 C CA . VAL A 1 221 ? -2.947 2.243 8.666 1.00 96.69 221 VAL A CA 1
ATOM 1707 C C . VAL A 1 221 ? -4.040 2.728 9.603 1.00 96.69 221 VAL A C 1
ATOM 1709 O O . VAL A 1 221 ? -4.893 3.527 9.222 1.00 96.69 221 VAL A O 1
ATOM 1712 N N . ASN A 1 222 ? -3.977 2.305 10.863 1.00 93.62 222 ASN A N 1
ATOM 1713 C CA . ASN A 1 222 ? -4.786 2.866 11.936 1.00 93.62 222 ASN A CA 1
ATOM 1714 C C . ASN A 1 222 ? -3.894 3.711 12.848 1.00 93.62 222 ASN A C 1
ATOM 1716 O O . ASN A 1 222 ? -3.172 3.201 13.709 1.00 93.62 222 ASN A O 1
ATOM 1720 N N . MET A 1 223 ? -3.946 5.027 12.648 1.00 93.25 223 MET A N 1
ATOM 1721 C CA . MET A 1 223 ? -3.180 6.004 13.426 1.00 93.25 223 MET A CA 1
ATOM 1722 C C . MET A 1 223 ? -3.904 6.434 14.710 1.00 93.25 223 MET A C 1
ATOM 1724 O O . MET A 1 223 ? -3.342 7.186 15.508 1.00 93.25 223 MET A O 1
ATOM 1728 N N . SER A 1 224 ? -5.140 5.966 14.910 1.00 89.00 224 SER A N 1
ATOM 1729 C CA . SER A 1 224 ? -6.004 6.319 16.041 1.00 89.00 224 SER A CA 1
ATOM 1730 C C . SER A 1 224 ? -5.860 5.364 17.234 1.00 89.00 224 SER A C 1
ATOM 1732 O O . SER A 1 224 ? -6.253 5.717 18.345 1.00 89.00 224 SER A O 1
ATOM 1734 N N . THR A 1 225 ? -5.302 4.167 17.038 1.00 85.12 225 THR A N 1
ATOM 1735 C CA . THR A 1 225 ? -5.089 3.173 18.103 1.00 85.12 225 THR A CA 1
ATOM 1736 C C . THR A 1 225 ? -3.729 3.324 18.782 1.00 85.12 225 THR A C 1
ATOM 1738 O O . THR A 1 225 ? -2.784 3.884 18.227 1.00 85.12 225 THR A O 1
ATOM 1741 N N . HIS A 1 226 ? -3.613 2.791 20.001 1.00 90.56 226 HIS A N 1
ATOM 1742 C CA . HIS A 1 226 ? -2.342 2.640 20.710 1.00 90.56 226 HIS A CA 1
ATOM 1743 C C . HIS A 1 226 ? -2.203 1.180 21.179 1.00 90.56 226 HIS A C 1
ATOM 1745 O O . HIS A 1 226 ? -2.913 0.778 22.098 1.00 90.56 226 HIS A O 1
ATOM 1751 N N . PRO A 1 227 ? -1.317 0.379 20.557 1.00 94.44 227 PRO A N 1
ATOM 1752 C CA . PRO A 1 227 ? -0.390 0.765 19.490 1.00 94.44 227 PRO A CA 1
ATOM 1753 C C . PRO A 1 227 ? -1.087 1.052 18.145 1.00 94.44 227 PRO A C 1
ATOM 1755 O O . PRO A 1 227 ? -2.134 0.482 17.844 1.00 94.44 227 PRO A O 1
ATOM 1758 N N . ARG A 1 228 ? -0.477 1.922 17.327 1.00 96.50 228 ARG A N 1
ATOM 1759 C CA . ARG A 1 228 ? -0.865 2.131 15.921 1.00 96.50 228 ARG A CA 1
ATOM 1760 C C . ARG A 1 228 ? -0.563 0.878 15.107 1.00 96.50 228 ARG A C 1
ATOM 1762 O O . ARG A 1 228 ? 0.432 0.202 15.399 1.00 96.50 228 ARG A O 1
ATOM 1769 N N . THR A 1 229 ? -1.383 0.580 14.108 1.00 96.81 229 THR A N 1
ATOM 1770 C CA . THR A 1 229 ? -1.291 -0.672 13.339 1.00 96.81 229 THR A CA 1
ATOM 1771 C C . THR A 1 229 ? -1.222 -0.433 11.838 1.00 96.81 229 THR A C 1
ATOM 1773 O O . THR A 1 229 ? -1.705 0.583 11.344 1.00 96.81 229 THR A O 1
ATOM 1776 N N . LEU A 1 230 ? -0.629 -1.393 11.131 1.00 98.06 230 LEU A N 1
ATOM 1777 C CA . LEU A 1 230 ? -0.633 -1.520 9.680 1.00 98.06 230 LEU A CA 1
ATOM 1778 C C . LEU A 1 230 ? -1.098 -2.935 9.316 1.00 98.06 230 LEU A C 1
ATOM 1780 O O . LEU A 1 230 ? -0.490 -3.919 9.742 1.00 98.06 230 LEU A O 1
ATOM 1784 N N . THR A 1 231 ? -2.153 -3.014 8.517 1.00 97.75 231 THR A N 1
ATOM 1785 C CA . THR A 1 231 ? -2.765 -4.253 8.036 1.00 97.75 231 THR A CA 1
ATOM 1786 C C . THR A 1 231 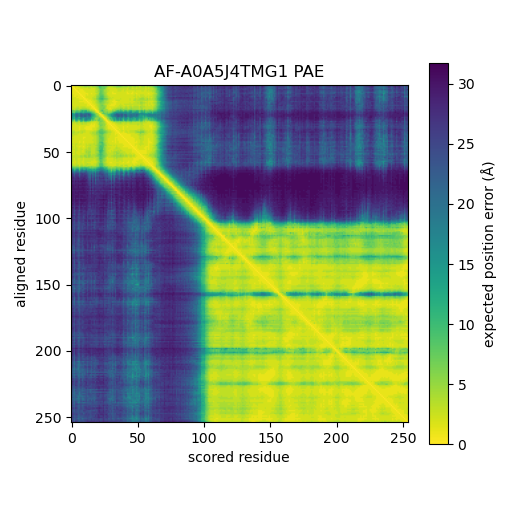? -2.638 -4.323 6.517 1.00 97.75 231 THR A C 1
ATOM 1788 O O . THR A 1 231 ? -2.746 -3.302 5.841 1.00 97.75 231 THR A O 1
ATOM 1791 N N . PHE A 1 232 ? -2.407 -5.521 5.983 1.00 98.19 232 PHE A N 1
ATOM 1792 C CA . PHE A 1 232 ? -2.224 -5.751 4.550 1.00 98.19 232 PHE A CA 1
ATOM 1793 C C . PHE A 1 232 ? -3.390 -6.554 3.988 1.00 98.19 232 PHE A C 1
ATOM 1795 O O . PHE A 1 232 ? -3.908 -7.444 4.665 1.00 98.19 232 PHE A O 1
ATOM 1802 N N . PHE A 1 233 ? -3.759 -6.273 2.744 1.00 97.31 233 PHE A N 1
ATOM 1803 C CA . PHE A 1 233 ? -4.821 -6.968 2.031 1.00 97.31 233 PHE A CA 1
ATOM 1804 C C . PHE A 1 233 ? -4.367 -7.311 0.613 1.00 97.31 233 PHE A C 1
ATOM 1806 O O . PHE A 1 233 ? -3.682 -6.512 -0.026 1.00 97.31 233 PHE A O 1
ATOM 1813 N N . ILE A 1 234 ? -4.785 -8.478 0.121 1.00 94.12 234 ILE A N 1
ATOM 1814 C CA . ILE A 1 234 ? -4.672 -8.879 -1.287 1.00 94.12 234 ILE A CA 1
ATOM 1815 C C . ILE A 1 234 ? -6.078 -9.226 -1.773 1.00 94.12 234 ILE A C 1
ATOM 1817 O O . ILE A 1 234 ? -6.754 -10.044 -1.153 1.00 94.12 234 ILE A O 1
ATOM 1821 N N . ASN A 1 235 ? -6.538 -8.590 -2.851 1.00 90.38 235 ASN A N 1
ATOM 1822 C CA . ASN A 1 235 ? -7.895 -8.726 -3.399 1.00 90.38 235 ASN A CA 1
ATOM 1823 C C . ASN A 1 235 ? -8.992 -8.545 -2.328 1.00 90.38 235 ASN A C 1
ATOM 1825 O O . ASN A 1 235 ? -9.944 -9.321 -2.250 1.00 90.38 235 ASN A O 1
ATOM 1829 N N . GLY A 1 236 ? -8.810 -7.560 -1.441 1.00 86.19 236 GLY A N 1
ATOM 1830 C CA . GLY A 1 236 ? -9.711 -7.287 -0.314 1.00 86.19 236 GLY A CA 1
ATOM 1831 C C . GLY A 1 236 ? -9.631 -8.289 0.848 1.00 86.19 236 GLY A C 1
ATOM 1832 O O . GLY A 1 236 ? -10.280 -8.086 1.870 1.00 86.19 236 GLY A O 1
ATOM 1833 N N . GLN A 1 237 ? -8.826 -9.352 0.743 1.00 88.31 237 GLN A N 1
ATOM 1834 C CA . GLN A 1 237 ? -8.635 -10.338 1.808 1.00 88.31 237 GLN A CA 1
ATOM 1835 C C . GLN A 1 237 ? -7.484 -9.932 2.725 1.00 88.31 237 GLN A C 1
ATOM 1837 O O . GLN A 1 237 ? -6.337 -9.793 2.283 1.00 88.31 237 GLN A O 1
ATOM 1842 N N . GLN A 1 238 ? -7.788 -9.777 4.013 1.00 93.06 238 GLN A N 1
ATOM 1843 C CA . GLN A 1 238 ? -6.798 -9.455 5.034 1.00 93.06 238 GLN A CA 1
ATOM 1844 C C . GLN A 1 238 ? -5.741 -10.560 5.137 1.00 93.06 238 GLN A C 1
ATOM 1846 O O . GLN A 1 238 ? -6.064 -11.745 5.202 1.00 93.06 238 GLN A O 1
ATOM 1851 N N . GLN A 1 239 ? -4.473 -10.164 5.194 1.00 97.12 239 GLN A N 1
ATOM 1852 C CA . GLN A 1 239 ? -3.354 -11.085 5.340 1.00 97.12 239 GLN A CA 1
ATOM 1853 C C . GLN A 1 239 ? -3.114 -11.481 6.813 1.00 97.12 239 GLN A C 1
ATOM 1855 O O . GLN A 1 239 ? -3.401 -10.683 7.713 1.00 97.12 239 GLN A O 1
ATOM 1860 N N . PRO A 1 240 ? -2.573 -12.687 7.091 1.00 95.31 240 PRO A N 1
ATOM 1861 C CA . PRO A 1 240 ? -2.406 -13.194 8.459 1.00 95.31 240 PRO A CA 1
ATOM 1862 C C . PRO A 1 240 ? -1.485 -12.354 9.351 1.00 95.31 240 PRO A C 1
ATOM 1864 O O . PRO A 1 240 ? -1.704 -12.248 10.558 1.00 95.31 240 PRO A O 1
ATOM 1867 N N . VAL A 1 241 ? -0.440 -11.763 8.773 1.00 96.56 241 VAL A N 1
ATOM 1868 C CA . VAL A 1 241 ? 0.555 -10.957 9.479 1.00 96.56 241 VAL A CA 1
ATOM 1869 C C . VAL A 1 241 ? 0.243 -9.478 9.292 1.00 96.56 241 VAL A C 1
ATOM 1871 O O . VAL A 1 241 ? 0.243 -8.957 8.176 1.00 96.56 241 VAL A O 1
ATOM 1874 N N . SER A 1 242 ? 0.059 -8.790 10.416 1.00 95.75 242 SER A N 1
ATOM 1875 C CA . SER A 1 242 ? -0.042 -7.335 10.521 1.00 95.75 242 SER A CA 1
ATOM 1876 C C . SER A 1 242 ? 1.078 -6.77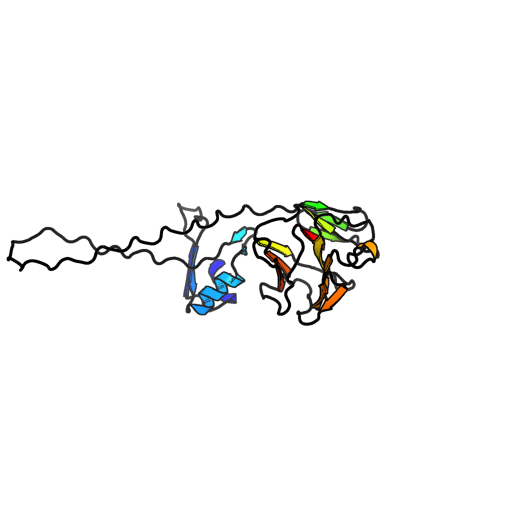9 11.401 1.00 95.75 242 SER A C 1
ATOM 1878 O O . SER A 1 242 ? 1.738 -7.501 12.155 1.00 95.75 242 SER A O 1
ATOM 1880 N N . ILE A 1 243 ? 1.313 -5.474 11.304 1.00 96.50 243 ILE A N 1
ATOM 1881 C CA . ILE A 1 243 ? 2.312 -4.768 12.100 1.00 96.50 243 ILE A CA 1
ATOM 1882 C C . ILE A 1 243 ? 1.626 -3.897 13.150 1.00 96.50 243 ILE A C 1
ATOM 1884 O O . ILE A 1 243 ? 0.647 -3.209 12.878 1.00 96.50 243 ILE A O 1
ATOM 1888 N N . SER A 1 244 ? 2.191 -3.874 14.356 1.00 93.88 244 SER A N 1
ATOM 1889 C CA . SER A 1 244 ? 1.828 -2.929 15.413 1.00 93.88 244 SER A CA 1
ATOM 1890 C C . SER A 1 244 ? 3.028 -2.068 15.801 1.00 93.88 244 SER A C 1
ATOM 1892 O O . SER A 1 244 ? 4.174 -2.418 15.522 1.00 93.88 244 SER A O 1
ATOM 1894 N N . LYS A 1 245 ? 2.767 -0.955 16.494 1.00 94.25 245 LYS A N 1
ATOM 1895 C CA . LYS A 1 245 ? 3.777 0.014 16.958 1.00 94.25 245 LYS A CA 1
ATOM 1896 C C . LYS A 1 245 ? 4.476 0.747 15.804 1.00 94.25 245 LYS A C 1
ATOM 1898 O O . LYS A 1 245 ? 5.665 1.039 15.895 1.00 94.25 245 LYS A O 1
ATOM 1903 N N . ILE A 1 246 ? 3.726 1.077 14.750 1.00 95.44 246 ILE A N 1
ATOM 1904 C CA . ILE A 1 246 ? 4.206 1.979 13.692 1.00 95.44 246 ILE A CA 1
ATOM 1905 C C . ILE A 1 246 ? 4.371 3.426 14.228 1.00 95.44 246 ILE A C 1
ATOM 1907 O O . ILE A 1 246 ? 3.742 3.774 15.241 1.00 95.44 246 ILE A O 1
ATOM 1911 N N . PRO A 1 247 ? 5.205 4.277 13.592 1.00 95.38 247 PRO A N 1
ATOM 1912 C CA . PRO A 1 247 ? 5.476 5.646 14.045 1.00 95.38 247 PRO A CA 1
ATOM 1913 C C . PRO A 1 247 ? 4.228 6.533 14.160 1.00 95.38 247 PRO A C 1
ATOM 1915 O O . PRO A 1 247 ? 3.158 6.209 13.655 1.00 95.38 247 PRO A O 1
ATOM 1918 N N . SER A 1 248 ? 4.352 7.679 14.835 1.00 95.56 248 SER A N 1
ATOM 1919 C CA . SER A 1 248 ? 3.273 8.680 14.962 1.00 95.56 248 SER A CA 1
ATOM 1920 C C . SER A 1 248 ? 3.006 9.476 13.684 1.00 95.56 248 SER A C 1
ATOM 1922 O O . SER A 1 248 ? 1.953 10.099 13.565 1.00 95.56 248 SER A O 1
ATOM 1924 N N . SER A 1 249 ? 3.930 9.442 12.728 1.00 97.12 249 SER A N 1
ATOM 1925 C CA . SER A 1 249 ? 3.765 10.023 11.402 1.00 97.12 249 SER A CA 1
ATOM 1926 C C . SER A 1 249 ? 4.394 9.116 10.363 1.00 97.12 249 SER A C 1
ATOM 1928 O O . SER A 1 249 ? 5.553 8.734 10.524 1.00 97.12 249 SER A O 1
ATOM 1930 N N . ILE A 1 250 ? 3.656 8.803 9.304 1.00 97.56 250 ILE A N 1
ATOM 1931 C CA . ILE A 1 250 ? 4.114 7.907 8.243 1.00 97.56 250 ILE A CA 1
ATOM 1932 C C . ILE A 1 250 ? 3.815 8.487 6.865 1.00 97.56 250 ILE A C 1
ATOM 1934 O O . ILE A 1 250 ? 2.992 9.390 6.726 1.00 97.56 250 ILE A O 1
ATOM 1938 N N . LYS A 1 251 ? 4.460 7.943 5.840 1.00 96.56 251 LYS A N 1
ATOM 1939 C CA . LYS A 1 251 ? 4.059 8.099 4.439 1.00 96.56 251 LYS A CA 1
ATOM 1940 C C . LYS A 1 251 ? 4.037 6.741 3.755 1.00 96.56 251 LYS A C 1
ATOM 1942 O O . LYS A 1 251 ? 4.781 5.851 4.171 1.00 96.56 251 LYS A O 1
ATOM 1947 N N . PHE A 1 252 ? 3.210 6.602 2.728 1.00 97.31 252 PHE A N 1
ATOM 1948 C CA . PHE A 1 252 ? 3.209 5.419 1.871 1.00 97.31 252 PHE A CA 1
ATOM 1949 C C . PHE A 1 252 ? 4.304 5.522 0.815 1.00 97.31 252 PHE A C 1
ATOM 1951 O O . PHE A 1 252 ? 4.711 6.626 0.440 1.00 97.31 252 PHE A O 1
ATOM 1958 N N . TRP A 1 253 ? 4.778 4.373 0.350 1.00 96.00 253 TRP A N 1
ATOM 1959 C CA . TRP A 1 253 ? 5.691 4.270 -0.780 1.00 96.00 253 TRP A CA 1
ATOM 1960 C C . TRP A 1 253 ? 5.465 2.961 -1.543 1.00 96.00 253 TRP A C 1
ATOM 1962 O O . TRP A 1 253 ? 4.967 1.986 -0.968 1.00 96.00 253 TRP A O 1
ATOM 1972 N N . VAL A 1 254 ? 5.841 2.969 -2.821 1.00 93.06 254 VAL A N 1
ATOM 1973 C CA . VAL A 1 254 ? 5.957 1.802 -3.715 1.00 93.06 254 VAL A CA 1
ATOM 1974 C C . VAL A 1 254 ? 7.342 1.763 -4.349 1.00 93.06 254 VAL A C 1
ATOM 1976 O O . VAL A 1 254 ? 7.973 2.845 -4.415 1.00 93.06 254 VAL A O 1
#

Organism: NCBI:txid222440

Sequence (254 aa):
TDLGKLFGQVGQVESANIVSRDEGKNGGFGYVTMCDIETAQRAVTVLNKYILHGRIIEVKISEPKPINPPKPTPPVGPKPTPKPKPKPKPKPKPKPKPQPAPLDPIIPETLFPDQETAQQRGNVIIHAPDNYDHSTVAYNPIIKKGIVIFEGIFQKYREFPFQIGIADGNVLFGSKKEPGDIKYKGKTVCYKNNGCIIHMKNKEIAGNAKIEDGQTVALEVNMSTHPRTLTFFINGQQQPVSISKIPSSIKFWV